Protein 4HW0 (pdb70)

B-factor: mean 45.47, std 14.92, range [22.05, 104.82]

Foldseek 3Di:
DDPVLCLQQLVQQVFKDFPVSSCVSSVHDPVVSVVNVVVCVVVPQWDWDADPNTIMIGGDPVVVVVSVVVVVVVVVVVVVVVVVVVVVVVVDDDPD/DPVLCLQQLVQPVFKDFQVSSCVRSVHDSVVSVVNVVVCVVVPQWDWDADPNTIMIGGDPVVVVVSVVVVVVVVVVVVVVVVVVVVVVVPDDD/DPPLLLQQLVQQVQKDFQVSSCVSSVHDSVVSVVNVVVCVVVPQWDWDADPNTIMIGGDPVVVVVSVVVVVVVVVVVVVVVVVVVVVVVVD

Sequence (280 aa):
KRGTEIFDILRNCEPKCGITRVIYGAGINYVVAQKYLDQLVKVGALNIKTENDRKIYEITEKGKLLRRTHIEEFIKIRENLYSAKEKVSELLRTDSERGTEIFDILRNCEPKCGITRVIYGAGINYVVAQKYLDQLVKVGALNIKTENDRKIYEITEKGKLLRTHIEEFIKIRENLYSAKEKVSELLRTDRGTEIFDILRNCEPKCGITRVIYGAGINYVVAQKYLDQLVKVGALNIKTENDRKIYEITEKGKLLRTHIEEFIKIRENLYSAKEKVSELLR

Structure (mmCIF, N/CA/C/O backbone):
data_4HW0
#
_entry.id   4HW0
#
_cell.length_a   60.221
_cell.length_b   69.538
_cell.length_c   80.727
_cell.angle_alpha   90.000
_cell.angle_beta   90.000
_cell.angle_gamma   90.000
#
_symmetry.space_group_name_H-M   'P 21 2 2'
#
loop_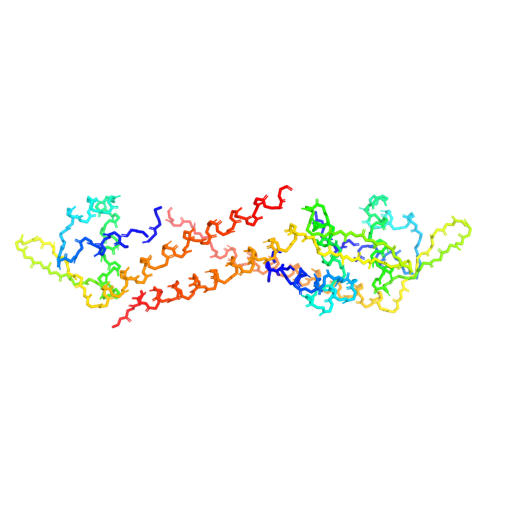
_entity.id
_entity.type
_entity.pdbx_description
1 polymer 'DNA-binding protein Sso10a-2'
2 water water
#
loop_
_atom_site.group_PDB
_atom_site.id
_atom_site.type_symbol
_atom_site.label_atom_id
_atom_site.label_alt_id
_atom_site.label_comp_id
_atom_site.label_asym_id
_atom_site.label_entity_id
_atom_site.label_seq_id
_atom_site.pdbx_PDB_ins_code
_atom_site.Cartn_x
_atom_site.Cartn_y
_atom_site.Cartn_z
_atom_site.occupancy
_atom_site.B_iso_or_equiv
_atom_site.auth_seq_id
_atom_site.auth_comp_id
_atom_site.auth_asym_id
_atom_site.auth_atom_id
_atom_site.pdbx_PDB_model_num
ATOM 1 N N . LYS A 1 7 ? -11.358 -8.045 8.711 1.00 60.60 7 LYS A N 1
ATOM 2 C CA . LYS A 1 7 ? -10.139 -8.798 9.156 1.00 65.98 7 LYS A CA 1
ATOM 3 C C . LYS A 1 7 ? -8.860 -7.943 9.317 1.00 59.66 7 LYS A C 1
ATOM 4 O O . LYS A 1 7 ? -8.191 -7.576 8.340 1.00 59.79 7 LYS A O 1
ATOM 10 N N . ARG A 1 8 ? -8.487 -7.708 10.565 1.00 48.97 8 ARG A N 1
ATOM 11 C CA . ARG A 1 8 ? -7.422 -6.752 10.881 1.00 43.85 8 ARG A CA 1
ATOM 12 C C . ARG A 1 8 ? -6.181 -7.505 11.123 1.00 38.74 8 ARG A C 1
ATOM 13 O O . ARG A 1 8 ? -6.216 -8.572 11.679 1.00 38.92 8 ARG A O 1
ATOM 21 N N . GLY A 1 9 ? -5.081 -6.931 10.695 1.00 37.18 9 GLY A N 1
ATOM 22 C CA . GLY A 1 9 ? -3.781 -7.450 11.057 1.00 38.63 9 GLY A CA 1
ATOM 23 C C . GLY A 1 9 ? -3.323 -6.889 12.383 1.00 37.41 9 GLY A C 1
ATOM 24 O O . GLY A 1 9 ? -4.058 -6.205 13.090 1.00 35.41 9 GLY A O 1
ATOM 25 N N . THR A 1 10 ? -2.115 -7.277 12.736 1.00 34.12 10 THR A N 1
ATOM 26 C CA . THR A 1 10 ? -1.535 -6.960 13.992 1.00 35.13 10 THR A CA 1
ATOM 27 C C . THR A 1 10 ? -1.389 -5.467 14.211 1.00 36.18 10 THR A C 1
ATOM 28 O O . THR A 1 10 ? -1.659 -5.001 15.314 1.00 31.71 10 THR A O 1
ATOM 40 N N . GLU A 1 12 ? -2.994 -2.942 12.905 1.00 31.08 12 GLU A N 1
ATOM 41 C CA . GLU A 1 12 ? -4.250 -2.326 13.128 1.00 30.60 12 GLU A CA 1
ATOM 42 C C . GLU A 1 12 ? -4.906 -2.630 14.464 1.00 29.65 12 GLU A C 1
ATOM 43 O O . GLU A 1 12 ? -5.584 -1.792 15.029 1.00 29.28 12 GLU A O 1
ATOM 49 N N . ILE A 1 13 ? -4.760 -3.850 14.961 1.00 28.78 13 ILE A N 1
ATOM 50 C CA . ILE A 1 13 ? -5.274 -4.124 16.287 1.00 28.90 13 ILE A CA 1
ATOM 51 C C . ILE A 1 13 ? -4.555 -3.267 17.287 1.00 26.05 13 ILE A C 1
ATOM 52 O O . ILE A 1 13 ? -5.111 -2.751 18.203 1.00 24.03 13 ILE A O 1
ATOM 65 N N . PHE A 1 15 ? -3.196 -0.406 16.879 1.00 26.47 15 PHE A N 1
ATOM 66 C CA . PHE A 1 15 ? -3.717 0.945 16.755 1.00 25.59 15 PHE A CA 1
ATOM 67 C C . PHE A 1 15 ? -5.018 1.070 17.504 1.00 27.65 15 PHE A C 1
ATOM 68 O O . PHE A 1 15 ? -5.226 2.044 18.236 1.00 25.89 15 PHE A O 1
ATOM 76 N N . ASP A 1 16 ? -5.896 0.095 17.299 1.00 27.79 16 ASP A N 1
ATOM 77 C CA . ASP A 1 16 ? -7.208 0.127 17.980 1.00 30.74 16 ASP A CA 1
ATOM 78 C C . ASP A 1 16 ? -7.113 0.015 19.501 1.00 28.77 16 ASP A C 1
ATOM 79 O O . ASP A 1 16 ? -7.835 0.641 20.211 1.00 28.83 16 ASP A O 1
ATOM 84 N N . ILE A 1 17 ? -6.118 -0.709 19.995 1.00 26.98 17 ILE A N 1
ATOM 85 C CA . ILE A 1 17 ? -5.828 -0.626 21.423 1.00 25.79 17 ILE A CA 1
ATOM 86 C C . ILE A 1 17 ? -5.303 0.737 21.876 1.00 26.13 17 ILE A C 1
ATOM 87 O O . ILE A 1 17 ? -5.777 1.336 22.858 1.00 25.98 17 ILE A O 1
ATOM 92 N N . LEU A 1 18 ? -4.244 1.177 21.239 1.00 25.41 18 LEU A N 1
ATOM 93 C CA . LEU A 1 18 ? -3.583 2.376 21.639 1.00 27.06 18 LEU A CA 1
ATOM 94 C C . LEU A 1 18 ? -4.460 3.611 21.644 1.00 26.02 18 LEU A C 1
ATOM 95 O O . LEU A 1 18 ? -4.296 4.501 22.501 1.00 27.85 18 LEU A O 1
ATOM 100 N N . ARG A 1 19 ? -5.341 3.696 20.669 1.00 28.13 19 ARG A N 1
ATOM 101 C CA . ARG A 1 19 ? -6.153 4.907 20.563 1.00 31.13 19 ARG A CA 1
ATOM 102 C C . ARG A 1 19 ? -7.200 4.880 21.630 1.00 31.85 19 ARG A C 1
ATOM 103 O O . ARG A 1 19 ? -7.883 5.868 21.832 1.00 29.43 19 ARG A O 1
ATOM 111 N N . ASN A 1 20 ? -7.349 3.755 22.328 1.00 29.90 20 ASN A N 1
ATOM 112 C CA . ASN A 1 20 ? -8.271 3.688 23.490 1.00 30.81 20 ASN A CA 1
ATOM 113 C C . ASN A 1 20 ? -7.582 3.741 24.857 1.00 32.63 20 ASN A C 1
ATOM 114 O O . ASN A 1 20 ? -8.243 3.600 25.893 1.00 32.02 20 ASN A O 1
ATOM 119 N N . CYS A 1 21 ? -6.255 3.982 24.856 1.00 30.99 21 CYS A N 1
ATOM 120 C CA . CYS A 1 21 ? -5.420 3.956 26.057 1.00 34.24 21 CYS A CA 1
ATOM 121 C C . CYS A 1 21 ? -4.748 5.238 26.334 1.00 38.73 21 CYS A C 1
ATOM 122 O O . CYS A 1 21 ? -3.673 5.242 26.920 1.00 39.02 21 CYS A O 1
ATOM 125 N N . GLU A 1 22 ? -5.465 6.319 26.060 1.00 41.30 22 GLU A N 1
ATOM 126 C CA . GLU A 1 22 ? -4.929 7.629 26.268 1.00 46.44 22 GLU A CA 1
ATOM 127 C C . GLU A 1 22 ? -5.749 8.443 27.235 1.00 46.14 22 GLU A C 1
ATOM 128 O O . GLU A 1 22 ? -6.851 8.838 26.899 1.00 46.19 22 GLU A O 1
ATOM 134 N N . PRO A 1 23 ? -5.188 8.742 28.428 1.00 43.39 23 PRO A N 1
ATOM 135 C CA . PRO A 1 23 ? -3.842 8.389 28.923 1.00 43.32 23 PRO A CA 1
ATOM 136 C C . PRO A 1 23 ? -3.727 6.954 29.424 1.00 40.54 23 PRO A C 1
ATOM 137 O O . PRO A 1 23 ? -2.640 6.375 29.387 1.00 38.70 23 PRO A O 1
ATOM 141 N N . LYS A 1 24 ? -4.844 6.405 29.904 1.00 37.53 24 LYS A N 1
ATOM 142 C CA . LYS A 1 24 ? -4.884 5.105 30.552 1.00 38.70 24 LYS A CA 1
ATOM 143 C C . LYS A 1 24 ? -6.025 4.247 29.986 1.00 35.63 24 LYS A C 1
ATOM 144 O O . LYS A 1 24 ? -7.025 4.759 29.414 1.00 36.21 24 LYS A O 1
ATOM 150 N N . CYS A 1 25 ? -5.946 2.948 30.235 1.00 31.96 25 CYS A N 1
ATOM 151 C CA . CYS A 1 25 ? -7.010 2.003 29.849 1.00 32.89 25 CYS A CA 1
ATOM 152 C C . CYS A 1 25 ? -6.888 0.796 30.764 1.00 31.40 25 CYS A C 1
ATOM 153 O O . CYS A 1 25 ? -5.785 0.276 31.015 1.00 32.78 25 CYS A O 1
ATOM 156 N N . GLY A 1 26 ? -8.007 0.318 31.240 1.00 31.63 26 GLY A N 1
ATOM 157 C CA . GLY A 1 26 ? -8.112 -1.038 31.772 1.00 31.64 26 GLY A CA 1
ATOM 158 C C . GLY A 1 26 ? -8.611 -1.998 30.691 1.00 32.14 26 GLY A C 1
ATOM 159 O O . GLY A 1 26 ? -8.791 -1.622 29.533 1.00 30.73 26 GLY A O 1
ATOM 160 N N . ILE A 1 27 ? -8.817 -3.234 31.082 1.00 33.00 27 ILE A N 1
ATOM 161 C CA . ILE A 1 27 ? -9.129 -4.283 30.129 1.00 34.21 27 ILE A CA 1
ATOM 162 C C . ILE A 1 27 ? -10.494 -4.091 29.480 1.00 34.21 27 ILE A C 1
ATOM 163 O O . ILE A 1 27 ? -10.671 -4.431 28.323 1.00 32.65 27 ILE A O 1
ATOM 168 N N . THR A 1 28 ? -11.456 -3.543 30.215 1.00 35.48 28 THR A N 1
ATOM 169 C CA . THR A 1 28 ? -12.752 -3.251 29.671 1.00 38.49 28 THR A CA 1
ATOM 170 C C . THR A 1 28 ? -12.640 -2.284 28.502 1.00 37.27 28 THR A C 1
ATOM 171 O O . THR A 1 28 ? -13.180 -2.506 27.411 1.00 36.18 28 THR A O 1
ATOM 175 N N . ARG A 1 29 ? -11.902 -1.219 28.722 1.00 34.79 29 ARG A N 1
ATOM 176 C CA . ARG A 1 29 ? -11.716 -0.233 27.706 1.00 34.29 29 ARG A CA 1
ATOM 177 C C . ARG A 1 29 ? -10.993 -0.825 26.523 1.00 32.66 29 ARG A C 1
ATOM 178 O O . ARG A 1 29 ? -11.312 -0.510 25.377 1.00 30.85 29 ARG A O 1
ATOM 186 N N . VAL A 1 30 ? -10.003 -1.715 26.783 1.00 28.92 30 VAL A N 1
ATOM 187 C CA . VAL A 1 30 ? -9.307 -2.348 25.710 1.00 27.65 30 VAL A CA 1
ATOM 188 C C . VAL A 1 30 ? -10.184 -3.325 24.927 1.00 27.40 30 VAL A C 1
ATOM 189 O O . VAL A 1 30 ? -10.220 -3.262 23.718 1.00 28.95 30 VAL A O 1
ATOM 193 N N . ILE A 1 31 ? -10.899 -4.215 25.590 1.00 27.84 31 ILE A N 1
ATOM 194 C CA . ILE A 1 31 ? -11.739 -5.210 24.906 1.00 28.03 31 ILE A CA 1
ATOM 195 C C . ILE A 1 31 ? -12.837 -4.525 24.063 1.00 28.09 31 ILE A C 1
ATOM 196 O O . ILE A 1 31 ? -13.031 -4.825 22.884 1.00 27.24 31 ILE A O 1
ATOM 201 N N . TYR A 1 32 ? -13.554 -3.589 24.680 1.00 28.08 32 TYR A N 1
ATOM 202 C CA . TYR A 1 32 ? -14.663 -2.992 24.042 1.00 28.68 32 TYR A CA 1
ATOM 203 C C . TYR A 1 32 ? -14.218 -1.924 23.092 1.00 28.16 32 TYR A C 1
ATOM 204 O O . TYR A 1 32 ? -14.794 -1.819 21.999 1.00 27.49 32 TYR A O 1
ATOM 213 N N . GLY A 1 33 ? -13.177 -1.150 23.459 1.00 27.67 33 GLY A N 1
ATOM 214 C CA . GLY A 1 33 ? -12.725 -0.118 22.562 1.00 28.07 33 GLY A CA 1
ATOM 215 C C . GLY A 1 33 ? -12.051 -0.636 21.303 1.00 28.79 33 GLY A C 1
ATOM 216 O O . GLY A 1 33 ? -12.265 -0.125 20.177 1.00 27.60 33 GLY A O 1
ATOM 217 N N . ALA A 1 34 ? -11.242 -1.675 21.467 1.00 26.39 34 ALA A N 1
ATOM 218 C CA . ALA A 1 34 ? -10.635 -2.247 20.309 1.00 26.88 34 ALA A CA 1
ATOM 219 C C . ALA A 1 34 ? -11.418 -3.361 19.638 1.00 28.06 34 ALA A C 1
ATOM 220 O O . ALA A 1 34 ? -11.076 -3.770 18.513 1.00 28.34 34 ALA A O 1
ATOM 222 N N . GLY A 1 35 ? -12.528 -3.796 20.244 1.00 29.30 35 GLY A N 1
ATOM 223 C CA . GLY A 1 35 ? -13.351 -4.821 19.638 1.00 31.12 35 GLY A CA 1
ATOM 224 C C . GLY A 1 35 ? -12.608 -6.139 19.485 1.00 31.16 35 GLY A C 1
ATOM 225 O O . GLY A 1 35 ? -12.671 -6.755 18.447 1.00 29.46 35 GLY A O 1
ATOM 226 N N . ILE A 1 36 ? -11.959 -6.561 20.555 1.00 30.31 36 ILE A N 1
ATOM 227 C CA . ILE A 1 36 ? -11.232 -7.828 20.619 1.00 31.01 36 ILE A CA 1
ATOM 228 C C . ILE A 1 36 ? -11.523 -8.574 21.912 1.00 32.90 36 ILE A C 1
ATOM 229 O O . ILE A 1 36 ? -11.811 -7.937 22.942 1.00 35.61 36 ILE A O 1
ATOM 234 N N . ASN A 1 37 ? -11.441 -9.910 21.866 1.00 32.22 37 ASN A N 1
ATOM 235 C CA . ASN A 1 37 ? -11.745 -10.692 23.016 1.00 31.95 37 ASN A CA 1
ATOM 236 C C . ASN A 1 37 ? -10.595 -10.690 24.020 1.00 32.01 37 ASN A C 1
ATOM 237 O O . ASN A 1 37 ? -9.523 -10.177 23.752 1.00 29.82 37 ASN A O 1
ATOM 242 N N . TYR A 1 38 ? -10.847 -11.234 25.179 1.00 32.44 38 TYR A N 1
ATOM 243 C CA . TYR A 1 38 ? -9.898 -11.194 26.279 1.00 34.65 38 TYR A CA 1
ATOM 244 C C . TYR A 1 38 ? -8.561 -11.896 25.953 1.00 34.08 38 TYR A C 1
ATOM 245 O O . TYR A 1 38 ? -7.492 -11.411 26.350 1.00 30.01 38 TYR A O 1
ATOM 254 N N . VAL A 1 39 ? -8.638 -13.000 25.204 1.00 34.07 39 VAL A N 1
ATOM 255 C CA . VAL A 1 39 ? -7.462 -13.773 24.815 1.00 34.09 39 VAL A CA 1
ATOM 256 C C . VAL A 1 39 ? -6.596 -12.969 23.872 1.00 32.39 39 VAL A C 1
ATOM 257 O O . VAL A 1 39 ? -5.368 -12.814 24.103 1.00 31.80 39 VAL A O 1
ATOM 261 N N . VAL A 1 40 ? -7.206 -12.379 22.859 1.00 30.79 40 VAL A N 1
ATOM 262 C CA . VAL A 1 40 ? -6.467 -11.484 21.937 1.00 30.83 40 VAL A CA 1
ATOM 263 C C . VAL A 1 40 ? -5.928 -10.283 22.678 1.00 29.61 40 VAL A C 1
ATOM 264 O O . VAL A 1 40 ? -4.813 -9.885 22.482 1.00 30.00 40 VAL A O 1
ATOM 268 N N . ALA A 1 41 ? -6.751 -9.675 23.545 1.00 30.46 41 ALA A N 1
ATOM 269 C CA . ALA A 1 41 ? -6.321 -8.487 24.265 1.00 28.48 41 ALA A CA 1
ATOM 270 C C . ALA A 1 41 ? -5.091 -8.798 25.104 1.00 28.32 41 ALA A C 1
ATOM 271 O O . ALA A 1 41 ? -4.113 -8.051 25.094 1.00 26.34 41 ALA A O 1
ATOM 273 N N . GLN A 1 42 ? -5.117 -9.927 25.816 1.00 29.80 42 GLN A N 1
ATOM 274 C CA . GLN A 1 42 ? -3.983 -10.300 26.685 1.00 32.32 42 GLN A CA 1
ATOM 275 C C . GLN A 1 42 ? -2.678 -10.412 25.878 1.00 30.57 42 GLN A C 1
ATOM 276 O O . GLN A 1 42 ? -1.579 -9.904 26.283 1.00 27.23 42 GLN A O 1
ATOM 282 N N . LYS A 1 43 ? -2.775 -11.077 24.729 1.00 29.98 43 LYS A N 1
ATOM 283 C CA . LYS A 1 43 ? -1.574 -11.219 23.893 1.00 32.44 43 LYS A CA 1
ATOM 284 C C . LYS A 1 43 ? -0.991 -9.856 23.424 1.00 30.61 43 LYS A C 1
ATOM 285 O O . LYS A 1 43 ? 0.230 -9.573 23.505 1.00 27.98 43 LYS A O 1
ATOM 291 N N . TYR A 1 44 ? -1.850 -9.034 22.830 1.00 28.97 44 TYR A N 1
ATOM 292 C CA . TYR A 1 44 ? -1.405 -7.730 22.341 1.00 29.99 44 TYR A CA 1
ATOM 293 C C . TYR A 1 44 ? -0.985 -6.767 23.394 1.00 26.67 44 TYR A C 1
ATOM 294 O O . TYR A 1 44 ? -0.006 -6.038 23.196 1.00 26.44 44 TYR A O 1
ATOM 303 N N . LEU A 1 45 ? -1.699 -6.721 24.509 1.00 25.05 45 LEU A N 1
ATOM 304 C CA . LEU A 1 45 ? -1.276 -5.864 25.604 1.00 24.73 45 LEU A CA 1
ATOM 305 C C . LEU A 1 45 ? 0.138 -6.229 26.021 1.00 25.48 45 LEU A C 1
ATOM 306 O O . LEU A 1 45 ? 0.914 -5.350 26.308 1.00 24.48 45 LEU A O 1
ATOM 311 N N . ASP A 1 46 ? 0.396 -7.518 26.147 1.00 25.86 46 ASP A N 1
ATOM 312 C CA . ASP A 1 46 ? 1.706 -7.946 26.575 1.00 28.10 46 ASP A CA 1
ATOM 313 C C . ASP A 1 46 ? 2.827 -7.548 25.604 1.00 26.13 46 ASP A C 1
ATOM 314 O O . ASP A 1 46 ? 3.865 -7.044 26.017 1.00 27.95 46 ASP A O 1
ATOM 319 N N . GLN A 1 47 ? 2.552 -7.693 24.324 1.00 25.48 47 GLN A N 1
ATOM 320 C CA . GLN A 1 47 ? 3.409 -7.204 23.279 1.00 25.38 47 GLN A CA 1
ATOM 321 C C . GLN A 1 47 ? 3.677 -5.696 23.346 1.00 24.61 47 GLN A C 1
ATOM 322 O O . GLN A 1 47 ? 4.830 -5.258 23.257 1.00 23.88 47 GLN A O 1
ATOM 328 N N . LEU A 1 48 ? 2.640 -4.922 23.567 1.00 23.00 48 LEU A N 1
ATOM 329 C CA . LEU A 1 48 ? 2.765 -3.455 23.663 1.00 22.31 48 LEU A CA 1
ATOM 330 C C . LEU A 1 48 ? 3.555 -3.033 24.872 1.00 23.23 48 LEU A C 1
ATOM 331 O O . LEU A 1 48 ? 4.320 -2.052 24.819 1.00 23.03 48 LEU A O 1
ATOM 336 N N . VAL A 1 49 ? 3.389 -3.737 25.990 1.00 24.27 49 VAL A N 1
ATOM 337 C CA . VAL A 1 49 ? 4.272 -3.484 27.184 1.00 24.48 49 VAL A CA 1
ATOM 338 C C . VAL A 1 49 ? 5.694 -3.841 26.850 1.00 26.79 49 VAL A C 1
ATOM 339 O O . VAL A 1 49 ? 6.643 -3.040 27.109 1.00 27.11 49 VAL A O 1
ATOM 343 N N . LYS A 1 50 ? 5.880 -4.967 26.182 1.00 27.85 50 LYS A N 1
ATOM 344 C CA . LYS A 1 50 ? 7.248 -5.403 25.835 1.00 29.83 50 LYS A CA 1
ATOM 345 C C . LYS A 1 50 ? 7.950 -4.443 24.943 1.00 31.20 50 LYS A C 1
ATOM 346 O O . LYS A 1 50 ? 9.168 -4.216 25.119 1.00 31.79 50 LYS A O 1
ATOM 352 N N . VAL A 1 51 ? 7.283 -3.896 23.945 1.00 27.64 51 VAL A N 1
ATOM 353 C CA . VAL A 1 51 ? 7.972 -2.951 23.057 1.00 28.19 51 VAL A CA 1
ATOM 354 C C . VAL A 1 51 ? 7.957 -1.498 23.594 1.00 28.71 51 VAL A C 1
ATOM 355 O O . VAL A 1 51 ? 8.304 -0.608 22.883 1.00 28.97 51 VAL A O 1
ATOM 359 N N . GLY A 1 52 ? 7.454 -1.279 24.804 1.00 28.31 52 GLY A N 1
ATOM 360 C CA . GLY A 1 52 ? 7.548 0.026 25.458 1.00 28.86 52 GLY A CA 1
ATOM 361 C C . GLY A 1 52 ? 6.464 1.029 25.031 1.00 28.09 52 GLY A C 1
ATOM 362 O O . GLY A 1 52 ? 6.604 2.229 25.276 1.00 27.39 52 GLY A O 1
ATOM 363 N N . ALA A 1 53 ? 5.393 0.531 24.458 1.00 25.72 53 ALA A N 1
ATOM 364 C CA . ALA A 1 53 ? 4.257 1.398 24.014 1.00 25.43 53 ALA A CA 1
ATOM 365 C C . ALA A 1 53 ? 3.260 1.663 25.130 1.00 24.53 53 ALA A C 1
ATOM 366 O O . ALA A 1 53 ? 2.606 2.691 25.158 1.00 24.83 53 ALA A O 1
ATOM 368 N N . LEU A 1 54 ? 3.193 0.733 26.074 1.00 25.61 54 LEU A N 1
ATOM 369 C CA . LEU A 1 54 ? 2.371 0.847 27.278 1.00 25.93 54 LEU A CA 1
ATOM 370 C C . LEU A 1 54 ? 3.208 0.497 28.528 1.00 27.51 54 LEU A C 1
ATOM 371 O O . LEU A 1 54 ? 4.024 -0.377 28.474 1.00 26.19 54 LEU A O 1
ATOM 376 N N . ASN A 1 55 ? 2.960 1.200 29.623 1.00 29.58 55 ASN A N 1
ATOM 377 C CA . ASN A 1 55 ? 3.354 0.782 30.975 1.00 31.61 55 ASN A CA 1
ATOM 378 C C . ASN A 1 55 ? 2.177 0.106 31.681 1.00 30.82 55 ASN A C 1
ATOM 379 O O . ASN A 1 55 ? 1.027 0.435 31.413 1.00 31.27 55 ASN A O 1
ATOM 384 N N . ILE A 1 56 ? 2.473 -0.860 32.535 1.00 30.51 56 ILE A N 1
ATOM 385 C CA . ILE A 1 56 ? 1.437 -1.581 33.232 1.00 33.74 56 ILE A CA 1
ATOM 386 C C . ILE A 1 56 ? 1.578 -1.357 34.738 1.00 35.09 56 ILE A C 1
ATOM 387 O O . ILE A 1 56 ? 2.678 -1.365 35.276 1.00 32.48 56 ILE A O 1
ATOM 392 N N . LYS A 1 57 ? 0.450 -1.152 35.375 1.00 33.99 57 LYS A N 1
ATOM 393 C CA . LYS A 1 57 ? 0.334 -0.995 36.823 1.00 38.21 57 LYS A CA 1
ATOM 394 C C . LYS A 1 57 ? -0.816 -1.879 37.274 1.00 37.37 57 LYS A C 1
ATOM 395 O O . LYS A 1 57 ? -1.685 -2.182 36.480 1.00 33.09 57 LYS A O 1
ATOM 401 N N . THR A 1 58 ? -0.839 -2.223 38.557 1.00 34.97 58 THR A N 1
ATOM 402 C CA . THR A 1 58 ? -2.052 -2.755 39.181 1.00 36.57 58 THR A CA 1
ATOM 403 C C . THR A 1 58 ? -2.503 -1.764 40.213 1.00 36.85 58 THR A C 1
ATOM 404 O O . THR A 1 58 ? -1.729 -1.351 41.050 1.00 33.50 58 THR A O 1
ATOM 408 N N . GLU A 1 59 ? -3.781 -1.402 40.157 1.00 38.38 59 GLU A N 1
ATOM 409 C CA . GLU A 1 59 ? -4.415 -0.471 41.091 1.00 44.24 59 GLU A CA 1
ATOM 410 C C . GLU A 1 59 ? -5.788 -1.049 41.375 1.00 45.84 59 GLU A C 1
ATOM 411 O O . GLU A 1 59 ? -6.497 -1.435 40.414 1.00 39.48 59 GLU A O 1
ATOM 417 N N . ASN A 1 60 ? -6.143 -1.189 42.654 1.00 49.90 60 ASN A N 1
ATOM 418 C CA . ASN A 1 60 ? -7.433 -1.821 43.037 1.00 51.91 60 ASN A CA 1
ATOM 419 C C . ASN A 1 60 ? -7.606 -3.205 42.506 1.00 48.90 60 ASN A C 1
ATOM 420 O O . ASN A 1 60 ? -8.683 -3.602 42.092 1.00 48.43 60 ASN A O 1
ATOM 425 N N . ASP A 1 61 ? -6.513 -3.914 42.482 1.00 47.36 61 ASP A N 1
ATOM 426 C CA . ASP A 1 61 ? -6.488 -5.252 41.993 1.00 51.31 61 ASP A CA 1
ATOM 427 C C . ASP A 1 61 ? -6.823 -5.339 40.504 1.00 51.02 61 ASP A C 1
ATOM 428 O O . ASP A 1 61 ? -7.154 -6.408 40.034 1.00 53.81 61 ASP A O 1
ATOM 433 N N . ARG A 1 62 ? -6.775 -4.236 39.758 1.00 47.14 62 ARG A N 1
ATOM 434 C CA . ARG A 1 62 ? -7.049 -4.284 38.287 1.00 46.13 62 ARG A CA 1
ATOM 435 C C . ARG A 1 62 ? -5.817 -3.808 37.533 1.00 40.51 62 ARG A C 1
ATOM 436 O O . ARG A 1 62 ? -5.153 -2.902 37.985 1.00 34.02 62 ARG A O 1
ATOM 444 N N . LYS A 1 63 ? -5.519 -4.439 36.414 1.00 38.70 63 LYS A N 1
ATOM 445 C CA . LYS A 1 63 ? -4.436 -3.988 35.546 1.00 39.82 63 LYS A CA 1
ATOM 446 C C . LYS A 1 63 ? -4.814 -2.694 34.829 1.00 38.80 63 LYS A C 1
ATOM 447 O O . LYS A 1 63 ? -5.954 -2.545 34.367 1.00 34.16 63 LYS A O 1
ATOM 453 N N . ILE A 1 64 ? -3.918 -1.713 34.879 1.00 34.42 64 ILE A N 1
ATOM 454 C CA . ILE A 1 64 ? -4.127 -0.435 34.221 1.00 36.25 64 ILE A CA 1
ATOM 455 C C . ILE A 1 64 ? -2.939 -0.201 33.340 1.00 35.55 64 ILE A C 1
ATOM 456 O O . ILE A 1 64 ? -1.793 -0.366 33.799 1.00 33.86 64 ILE A O 1
ATOM 461 N N . TYR A 1 65 ? -3.199 0.133 32.085 1.00 31.74 65 TYR A N 1
ATOM 462 C CA . TYR A 1 65 ? -2.136 0.387 31.127 1.00 31.10 65 TYR A CA 1
ATOM 463 C C . TYR A 1 65 ? -2.091 1.863 30.780 1.00 31.58 65 TYR A C 1
ATOM 464 O O . TYR A 1 65 ? -3.137 2.574 30.758 1.00 31.53 65 TYR A O 1
ATOM 473 N N . GLU A 1 66 ? -0.898 2.374 30.626 1.00 29.76 66 GLU A N 1
ATOM 474 C CA . GLU A 1 66 ? -0.745 3.778 30.292 1.00 32.28 66 GLU A CA 1
ATOM 475 C C . GLU A 1 66 ? 0.093 3.924 29.090 1.00 28.83 66 GLU A C 1
ATOM 476 O O . GLU A 1 66 ? 1.179 3.358 29.048 1.00 28.39 66 GLU A O 1
ATOM 482 N N . ILE A 1 67 ? -0.334 4.743 28.155 1.00 28.32 67 ILE A N 1
ATOM 483 C CA . ILE A 1 67 ? 0.417 4.895 26.918 1.00 27.62 67 ILE A CA 1
ATOM 484 C C . ILE A 1 67 ? 1.630 5.725 27.242 1.00 29.66 67 ILE A C 1
ATOM 485 O O . ILE A 1 67 ? 1.548 6.649 28.054 1.00 27.09 67 ILE A O 1
ATOM 490 N N . THR A 1 68 ? 2.736 5.369 26.609 1.00 28.38 68 THR A N 1
ATOM 491 C CA . THR A 1 68 ? 3.983 6.086 26.775 1.00 29.26 68 THR A CA 1
ATOM 492 C C . THR A 1 68 ? 4.196 7.012 25.584 1.00 30.15 68 THR A C 1
ATOM 493 O O . THR A 1 68 ? 3.476 6.973 24.581 1.00 27.80 68 THR A O 1
ATOM 497 N N . GLU A 1 69 ? 5.215 7.849 25.696 1.00 30.91 69 GLU A N 1
ATOM 498 C CA . GLU A 1 69 ? 5.572 8.700 24.580 1.00 33.83 69 GLU A CA 1
ATOM 499 C C . GLU A 1 69 ? 5.863 7.858 23.345 1.00 31.46 69 GLU A C 1
ATOM 500 O O . GLU A 1 69 ? 5.423 8.162 22.231 1.00 32.14 69 GLU A O 1
ATOM 506 N N . LYS A 1 70 ? 6.593 6.760 23.527 1.00 29.31 70 LYS A N 1
ATOM 507 C CA . LYS A 1 70 ? 6.889 5.865 22.393 1.00 27.76 70 LYS A CA 1
ATOM 508 C C . LYS A 1 70 ? 5.608 5.266 21.793 1.00 25.68 70 LYS A C 1
ATOM 509 O O . LYS A 1 70 ? 5.438 5.146 20.605 1.00 24.16 70 LYS A O 1
ATOM 515 N N . GLY A 1 71 ? 4.699 4.932 22.674 1.00 25.79 71 GLY A N 1
ATOM 516 C CA . GLY A 1 71 ? 3.333 4.419 22.297 1.00 25.39 71 GLY A CA 1
ATOM 517 C C . GLY A 1 71 ? 2.502 5.402 21.523 1.00 25.36 71 GLY A C 1
ATOM 518 O O . GLY A 1 71 ? 1.801 5.040 20.603 1.00 25.08 71 GLY A O 1
ATOM 519 N N . LYS A 1 72 ? 2.590 6.681 21.868 1.00 27.00 72 LYS A N 1
ATOM 520 C CA . LYS A 1 72 ? 1.886 7.709 21.127 1.00 27.80 72 LYS A CA 1
ATOM 521 C C . LYS A 1 72 ? 2.421 7.792 19.705 1.00 26.84 72 LYS A C 1
ATOM 522 O O . LYS A 1 72 ? 1.677 8.001 18.775 1.00 26.67 72 LYS A O 1
ATOM 528 N N . LEU A 1 73 ? 3.731 7.684 19.560 1.00 26.04 73 LEU A N 1
ATOM 529 C CA . LEU A 1 73 ? 4.376 7.686 18.267 1.00 27.09 73 LEU A CA 1
ATOM 530 C C . LEU A 1 73 ? 4.029 6.472 17.475 1.00 25.53 73 LEU A C 1
ATOM 531 O O . LEU A 1 73 ? 3.749 6.567 16.289 1.00 25.98 73 LEU A O 1
ATOM 536 N N . LEU A 1 74 ? 3.957 5.328 18.135 1.00 24.02 74 LEU A N 1
ATOM 537 C CA . LEU A 1 74 ? 3.513 4.117 17.456 1.00 22.82 74 LEU A CA 1
ATOM 538 C C . LEU A 1 74 ? 2.089 4.261 16.931 1.00 23.21 74 LEU A C 1
ATOM 539 O O . LEU A 1 74 ? 1.802 3.920 15.794 1.00 22.55 74 LEU A O 1
ATOM 544 N N . ARG A 1 75 ? 1.200 4.773 17.767 1.00 24.65 75 ARG A N 1
ATOM 545 C CA A ARG A 1 75 ? -0.218 5.042 17.356 0.50 24.98 75 ARG A CA 1
ATOM 546 C CA B ARG A 1 75 ? -0.191 5.026 17.348 0.50 24.20 75 ARG A CA 1
ATOM 547 C C . ARG A 1 75 ? -0.282 5.934 16.113 1.00 25.13 75 ARG A C 1
ATOM 548 O O . ARG A 1 75 ? -0.963 5.629 15.157 1.00 25.88 75 ARG A O 1
ATOM 563 N N . THR A 1 76 ? 0.457 7.038 16.125 1.00 26.60 76 THR A N 1
ATOM 564 C CA . THR A 1 76 ? 0.521 7.990 15.026 1.00 28.13 76 THR A CA 1
ATOM 565 C C . THR A 1 76 ? 1.039 7.312 13.757 1.00 27.53 76 THR A C 1
ATOM 566 O O . THR A 1 76 ? 0.485 7.459 12.665 1.00 25.00 76 THR A O 1
ATOM 570 N N . HIS A 1 77 ? 2.123 6.543 13.880 1.00 27.11 77 HIS A N 1
ATOM 571 C CA . HIS A 1 77 ? 2.672 5.870 12.699 1.00 26.50 77 HIS A CA 1
ATOM 572 C C . HIS A 1 77 ? 1.781 4.801 12.113 1.00 24.79 77 HIS A C 1
ATOM 573 O O . HIS A 1 77 ? 1.713 4.666 10.878 1.00 23.63 77 HIS A O 1
ATOM 580 N N . ILE A 1 78 ? 1.112 4.051 12.972 1.00 23.62 78 ILE A N 1
ATOM 581 C CA . ILE A 1 78 ? 0.157 3.070 12.457 1.00 24.52 78 ILE A CA 1
ATOM 582 C C . ILE A 1 78 ? -0.965 3.798 11.753 1.00 25.22 78 ILE A C 1
ATOM 583 O O . ILE A 1 78 ? -1.437 3.365 10.704 1.00 24.52 78 ILE A O 1
ATOM 588 N N . GLU A 1 79 ? -1.426 4.878 12.343 1.00 27.26 79 GLU A N 1
ATOM 589 C CA . GLU A 1 79 ? -2.532 5.646 11.730 1.00 29.27 79 GLU A CA 1
ATOM 590 C C . GLU A 1 79 ? -2.150 6.057 10.306 1.00 29.71 79 GLU A C 1
ATOM 591 O O . GLU A 1 79 ? -2.951 5.969 9.376 1.00 26.91 79 GLU A O 1
ATOM 597 N N . GLU A 1 80 ? -0.920 6.564 10.173 1.00 29.48 80 GLU A N 1
ATOM 598 C CA . GLU A 1 80 ? -0.389 7.025 8.898 1.00 30.38 80 GLU A CA 1
ATOM 599 C C . GLU A 1 80 ? -0.309 5.858 7.900 1.00 28.38 80 GLU A C 1
ATOM 600 O O . GLU A 1 80 ? -0.740 5.989 6.744 1.00 27.38 80 GLU A O 1
ATOM 606 N N . PHE A 1 81 ? 0.134 4.674 8.366 1.00 27.86 81 PHE A N 1
ATOM 607 C CA . PHE A 1 81 ? 0.162 3.450 7.537 1.00 27.72 81 PHE A CA 1
ATOM 608 C C . PHE A 1 81 ? -1.227 3.096 7.004 1.00 28.46 81 PHE A C 1
ATOM 609 O O . PHE A 1 81 ? -1.426 2.803 5.813 1.00 27.89 81 PHE A O 1
ATOM 617 N N . ILE A 1 82 ? -2.194 3.146 7.894 1.00 26.26 82 ILE A N 1
ATOM 618 C CA . ILE A 1 82 ? -3.558 2.776 7.523 1.00 28.57 82 ILE A CA 1
ATOM 619 C C . ILE A 1 82 ? -4.157 3.690 6.472 1.00 28.86 82 ILE A C 1
ATOM 620 O O . ILE A 1 82 ? -4.746 3.253 5.485 1.00 28.42 82 ILE A O 1
ATOM 625 N N . LYS A 1 83 ? -3.951 4.967 6.656 1.00 30.12 83 LYS A N 1
ATOM 626 C CA . LYS A 1 83 ? -4.433 5.951 5.749 1.00 33.07 83 LYS A CA 1
ATOM 627 C C . LYS A 1 83 ? -3.763 5.796 4.359 1.00 31.99 83 LYS A C 1
ATOM 628 O O . LYS A 1 83 ? -4.429 5.810 3.349 1.00 28.57 83 LYS A O 1
ATOM 634 N N . ILE A 1 84 ? -2.460 5.608 4.305 1.00 28.82 84 ILE A N 1
ATOM 635 C CA . ILE A 1 84 ? -1.811 5.368 3.003 1.00 29.19 84 ILE A CA 1
ATOM 636 C C . ILE A 1 84 ? -2.293 4.074 2.351 1.00 30.17 84 ILE A C 1
ATOM 637 O O . ILE A 1 84 ? -2.452 3.990 1.133 1.00 31.15 84 ILE A O 1
ATOM 642 N N . ARG A 1 85 ? -2.516 3.043 3.158 1.00 30.67 85 ARG A N 1
ATOM 643 C CA . ARG A 1 85 ? -2.981 1.779 2.628 1.00 32.57 85 ARG A CA 1
ATOM 644 C C . ARG A 1 85 ? -4.337 1.953 1.962 1.00 34.04 85 ARG A C 1
ATOM 645 O O . ARG A 1 85 ? -4.613 1.326 0.922 1.00 33.11 85 ARG A O 1
ATOM 653 N N . GLU A 1 86 ? -5.187 2.776 2.561 1.00 34.31 86 GLU A N 1
ATOM 654 C CA . GLU A 1 86 ? -6.475 3.067 1.961 1.00 37.10 86 GLU A CA 1
ATOM 655 C C . GLU A 1 86 ? -6.293 3.740 0.622 1.00 34.55 86 GLU A C 1
ATOM 656 O O . GLU A 1 86 ? -7.032 3.464 -0.306 1.00 33.94 86 GLU A O 1
ATOM 662 N N . ASN A 1 87 ? -5.395 4.709 0.553 1.00 32.61 87 ASN A N 1
ATOM 663 C CA . ASN A 1 87 ? -5.109 5.410 -0.702 1.00 32.96 87 ASN A CA 1
ATOM 664 C C . ASN A 1 87 ? -4.586 4.461 -1.780 1.00 30.92 87 ASN A C 1
ATOM 665 O O . ASN A 1 87 ? -4.925 4.611 -2.914 1.00 30.87 87 ASN A O 1
ATOM 670 N N . LEU A 1 88 ? -3.771 3.505 -1.386 1.00 29.57 88 LEU A N 1
ATOM 671 C CA . LEU A 1 88 ? -3.302 2.454 -2.280 1.00 31.32 88 LEU A CA 1
ATOM 672 C C . LEU A 1 88 ? -4.434 1.600 -2.853 1.00 31.86 88 LEU A C 1
ATOM 673 O O . LEU A 1 88 ? -4.467 1.379 -4.041 1.00 30.64 88 LEU A O 1
ATOM 678 N N . TYR A 1 89 ? -5.375 1.186 -2.016 1.00 34.96 89 TYR A N 1
ATOM 679 C CA . TYR A 1 89 ? -6.551 0.466 -2.547 1.00 38.40 89 TYR A CA 1
ATOM 680 C C . TYR A 1 89 ? -7.285 1.273 -3.575 1.00 34.65 89 TYR A C 1
ATOM 681 O O . TYR A 1 89 ? -7.632 0.767 -4.627 1.00 34.05 89 TYR A O 1
ATOM 690 N N . SER A 1 90 ? -7.547 2.540 -3.285 1.00 33.95 90 SER A N 1
ATOM 691 C CA . SER A 1 90 ? -8.230 3.393 -4.246 1.00 32.09 90 SER A CA 1
ATOM 692 C C . SER A 1 90 ? -7.468 3.534 -5.531 1.00 29.96 90 SER A C 1
ATOM 693 O O . SER A 1 90 ? -8.056 3.540 -6.577 1.00 29.43 90 SER A O 1
ATOM 696 N N . ALA A 1 91 ? -6.146 3.765 -5.432 1.00 27.72 91 ALA A N 1
ATOM 697 C CA . ALA A 1 91 ? -5.300 3.903 -6.621 1.00 27.28 91 ALA A CA 1
ATOM 698 C C . ALA A 1 91 ? -5.304 2.629 -7.474 1.00 27.65 91 ALA A C 1
ATOM 699 O O . ALA A 1 91 ? -5.409 2.677 -8.696 1.00 26.69 91 ALA A O 1
ATOM 701 N N . LYS A 1 92 ? -5.299 1.486 -6.810 1.00 29.57 92 LYS A N 1
ATOM 702 C CA . LYS A 1 92 ? -5.411 0.196 -7.516 1.00 33.00 92 LYS A CA 1
ATOM 703 C C . LYS A 1 92 ? -6.736 0.048 -8.240 1.00 33.82 92 LYS A C 1
ATOM 704 O O . LYS A 1 92 ? -6.781 -0.335 -9.416 1.00 33.27 92 LYS A O 1
ATOM 710 N N . GLU A 1 93 ? -7.818 0.453 -7.582 1.00 34.01 93 GLU A N 1
ATOM 711 C CA . GLU A 1 93 ? -9.149 0.417 -8.214 1.00 38.07 93 GLU A CA 1
ATOM 712 C C . GLU A 1 93 ? -9.180 1.304 -9.442 1.00 34.20 93 GLU A C 1
ATOM 713 O O . GLU A 1 93 ? -9.799 0.968 -10.432 1.00 32.26 93 GLU A O 1
ATOM 719 N N . LYS A 1 94 ? -8.522 2.447 -9.378 1.00 31.85 94 LYS A N 1
ATOM 720 C CA . LYS A 1 94 ? -8.517 3.342 -10.537 1.00 33.19 94 LYS A CA 1
ATOM 721 C C . LYS A 1 94 ? -7.790 2.740 -11.736 1.00 29.94 94 LYS A C 1
ATOM 722 O O . LYS A 1 94 ? -8.183 2.919 -12.875 1.00 30.91 94 LYS A O 1
ATOM 728 N N . VAL A 1 95 ? -6.715 2.016 -11.473 1.00 27.42 95 VAL A N 1
ATOM 729 C CA . VAL A 1 95 ? -6.041 1.277 -12.546 1.00 27.17 95 VAL A CA 1
ATOM 730 C C . VAL A 1 95 ? -6.964 0.198 -13.107 1.00 27.51 95 VAL A C 1
ATOM 731 O O . VAL A 1 95 ? -7.167 0.055 -14.306 1.00 27.87 95 VAL A O 1
ATOM 735 N N . SER A 1 96 ? -7.559 -0.554 -12.204 1.00 28.38 96 SER A N 1
ATOM 736 C CA . SER A 1 96 ? -8.420 -1.649 -12.620 1.00 30.32 96 SER A CA 1
ATOM 737 C C . SER A 1 96 ? -9.571 -1.182 -13.554 1.00 31.66 96 SER A C 1
ATOM 738 O O . SER A 1 96 ? -9.951 -1.865 -14.507 1.00 30.72 96 SER A O 1
ATOM 741 N N . GLU A 1 97 ? -10.181 -0.034 -13.233 1.00 32.56 97 GLU A N 1
ATOM 742 C CA . GLU A 1 97 ? -11.218 0.537 -14.068 1.00 34.25 97 GLU A CA 1
ATOM 743 C C . GLU A 1 97 ? -10.800 0.694 -15.498 1.00 31.58 97 GLU A C 1
ATOM 744 O O . GLU A 1 97 ? -11.631 0.667 -16.394 1.00 31.01 97 GLU A O 1
ATOM 750 N N . LEU A 1 98 ? -9.511 0.962 -15.737 1.00 29.57 98 LEU A N 1
ATOM 751 C CA . LEU A 1 98 ? -9.009 1.141 -17.081 1.00 29.95 98 LEU A CA 1
ATOM 752 C C . LEU A 1 98 ? -8.642 -0.177 -17.775 1.00 30.43 98 LEU A C 1
ATOM 753 O O . LEU A 1 98 ? -8.306 -0.177 -18.942 1.00 31.21 98 LEU A O 1
ATOM 758 N N . LEU A 1 99 ? -8.700 -1.276 -17.042 1.00 29.69 99 LEU A N 1
ATOM 759 C CA . LEU A 1 99 ? -8.357 -2.599 -17.602 1.00 30.09 99 LEU A CA 1
ATOM 760 C C . LEU A 1 99 ? -9.578 -3.471 -18.006 1.00 32.35 99 LEU A C 1
ATOM 761 O O . LEU A 1 99 ? -9.597 -4.643 -17.802 1.00 31.97 99 LEU A O 1
ATOM 766 N N . ARG A 1 100 ? -10.544 -2.832 -18.643 1.00 34.93 100 ARG A N 1
ATOM 767 C CA . ARG A 1 100 ? -11.763 -3.473 -19.113 1.00 37.67 100 ARG A CA 1
ATOM 768 C C . ARG A 1 100 ? -11.827 -3.251 -20.523 1.00 38.84 100 ARG A C 1
ATOM 769 O O . ARG A 1 100 ? -11.122 -2.423 -21.068 1.00 38.98 100 ARG A O 1
ATOM 777 N N . THR A 1 101 ? -12.634 -4.073 -21.156 1.00 42.17 101 THR A N 1
ATOM 778 C CA . THR A 1 101 ? -12.987 -3.888 -22.530 1.00 45.37 101 THR A CA 1
ATOM 779 C C . THR A 1 101 ? -14.291 -4.610 -22.805 1.00 49.30 101 THR A C 1
ATOM 780 O O . THR A 1 101 ? -14.504 -5.681 -22.241 1.00 48.85 101 THR A O 1
ATOM 784 N N . ASP A 1 102 ? -15.124 -4.027 -23.680 1.00 56.60 102 ASP A N 1
ATOM 785 C CA . ASP A 1 102 ? -16.366 -4.696 -24.273 1.00 64.29 102 ASP A CA 1
ATOM 786 C C . ASP A 1 102 ? -16.254 -5.071 -25.790 1.00 66.17 102 ASP A C 1
ATOM 787 O O . ASP A 1 102 ? -17.250 -5.483 -26.420 1.00 61.50 102 ASP A O 1
ATOM 792 N N . SER A 1 103 ? -15.053 -4.972 -26.367 1.00 65.50 103 SER A N 1
ATOM 793 C CA . SER A 1 103 ? -14.857 -5.363 -27.780 1.00 74.47 103 SER A CA 1
ATOM 794 C C . SER A 1 103 ? -14.701 -6.906 -28.045 1.00 79.35 103 SER A C 1
ATOM 795 O O . SER A 1 103 ? -14.990 -7.388 -29.161 1.00 82.93 103 SER A O 1
ATOM 798 N N . GLU A 1 104 ? -14.265 -7.681 -27.042 1.00 77.97 104 GLU A N 1
ATOM 799 C CA . GLU A 1 104 ? -13.726 -9.056 -27.287 1.00 79.92 104 GLU A CA 1
ATOM 800 C C . GLU A 1 104 ? -14.744 -10.232 -27.346 1.00 76.35 104 GLU A C 1
ATOM 801 O O . GLU A 1 104 ? -15.865 -10.134 -26.841 1.00 71.26 104 GLU A O 1
ATOM 807 N N . ARG B 1 8 ? 11.675 -10.808 2.300 1.00 62.36 8 ARG B N 1
ATOM 808 C CA . ARG B 1 8 ? 11.913 -12.178 2.810 1.00 59.05 8 ARG B CA 1
ATOM 809 C C . ARG B 1 8 ? 10.644 -12.878 3.086 1.00 57.57 8 ARG B C 1
ATOM 810 O O . ARG B 1 8 ? 9.736 -12.340 3.697 1.00 60.42 8 ARG B O 1
ATOM 818 N N . GLY B 1 9 ? 10.594 -14.106 2.640 1.00 55.57 9 GLY B N 1
ATOM 819 C CA . GLY B 1 9 ? 9.510 -14.992 3.007 1.00 54.83 9 GLY B CA 1
ATOM 820 C C . GLY B 1 9 ? 9.804 -15.682 4.326 1.00 51.96 9 GLY B C 1
ATOM 821 O O . GLY B 1 9 ? 10.793 -15.422 5.012 1.00 48.31 9 GLY B O 1
ATOM 822 N N . THR B 1 10 ? 8.889 -16.554 4.662 1.00 52.63 10 THR B N 1
ATOM 823 C CA . THR B 1 10 ? 8.940 -17.292 5.885 1.00 55.36 10 THR B CA 1
ATOM 824 C C . THR B 1 10 ? 10.234 -18.073 6.037 1.00 54.73 10 THR B C 1
ATOM 825 O O . THR B 1 10 ? 10.793 -18.133 7.130 1.00 49.64 10 THR B O 1
ATOM 837 N N . GLU B 1 12 ? 13.161 -17.829 4.658 1.00 48.15 12 GLU B N 1
ATOM 838 C CA . GLU B 1 12 ? 14.316 -17.017 4.915 1.00 47.89 12 GLU B CA 1
ATOM 839 C C . GLU B 1 12 ? 14.378 -16.309 6.301 1.00 46.40 12 GLU B C 1
ATOM 840 O O . GLU B 1 12 ? 15.463 -16.113 6.888 1.00 42.61 12 GLU B O 1
ATOM 846 N N . ILE B 1 13 ? 13.214 -15.937 6.833 1.00 42.93 13 ILE B N 1
ATOM 847 C CA . ILE B 1 13 ? 13.187 -15.404 8.202 1.00 40.15 13 ILE B CA 1
ATOM 848 C C . ILE B 1 13 ? 13.598 -16.489 9.191 1.00 37.31 13 ILE B C 1
ATOM 849 O O . ILE B 1 13 ? 14.392 -16.248 10.101 1.00 35.71 13 ILE B O 1
ATOM 862 N N . PHE B 1 15 ? 15.439 -19.013 8.658 1.00 35.70 15 PHE B N 1
ATOM 863 C CA . PHE B 1 15 ? 16.888 -19.244 8.503 1.00 36.71 15 PHE B CA 1
ATOM 864 C C . PHE B 1 15 ? 17.699 -18.203 9.250 1.00 35.90 15 PHE B C 1
ATOM 865 O O . PHE B 1 15 ? 18.623 -18.548 9.967 1.00 35.74 15 PHE B O 1
ATOM 873 N N . ASP B 1 16 ? 17.282 -16.945 9.144 1.00 36.13 16 ASP B N 1
ATOM 874 C CA . ASP B 1 16 ? 17.965 -15.856 9.833 1.00 36.17 16 ASP B CA 1
ATOM 875 C C . ASP B 1 16 ? 17.848 -15.919 11.313 1.00 35.02 16 ASP B C 1
ATOM 876 O O . ASP B 1 16 ? 18.816 -15.617 12.023 1.00 35.52 16 ASP B O 1
ATOM 881 N N . ILE B 1 17 ? 16.705 -16.378 11.820 1.00 33.24 17 ILE B N 1
ATOM 882 C CA . ILE B 1 17 ? 16.642 -16.718 13.230 1.00 32.35 17 ILE B CA 1
ATOM 883 C C . ILE B 1 17 ? 17.566 -17.859 13.623 1.00 32.59 17 ILE B C 1
ATOM 884 O O . ILE B 1 17 ? 18.329 -17.767 14.602 1.00 32.06 17 ILE B O 1
ATOM 889 N N . LEU B 1 18 ? 17.414 -18.996 12.955 1.00 32.98 18 LEU B N 1
ATOM 890 C CA . LEU B 1 18 ? 18.171 -20.171 13.337 1.00 33.95 18 LEU B CA 1
ATOM 891 C C . LEU B 1 18 ? 19.705 -19.978 13.312 1.00 34.94 18 LEU B C 1
ATOM 892 O O . LEU B 1 18 ? 20.422 -20.565 14.099 1.00 34.80 18 LEU B O 1
ATOM 897 N N . ARG B 1 19 ? 20.172 -19.219 12.334 1.00 36.65 19 ARG B N 1
ATOM 898 C CA . ARG B 1 19 ? 21.604 -19.005 12.176 1.00 39.69 19 ARG B CA 1
ATOM 899 C C . ARG B 1 19 ? 22.136 -18.067 13.240 1.00 38.89 19 ARG B C 1
ATOM 900 O O . ARG B 1 19 ? 23.331 -18.020 13.428 1.00 39.35 19 ARG B O 1
ATOM 908 N N . ASN B 1 20 ? 21.245 -17.400 13.974 1.00 36.57 20 ASN B N 1
ATOM 909 C CA . ASN B 1 20 ? 21.616 -16.593 15.124 1.00 36.60 20 ASN B CA 1
ATOM 910 C C . ASN B 1 20 ? 21.432 -17.280 16.455 1.00 37.58 20 ASN B C 1
ATOM 911 O O . ASN B 1 20 ? 21.667 -16.668 17.513 1.00 37.54 20 ASN B O 1
ATOM 916 N N . CYS B 1 21 ? 21.068 -18.570 16.409 1.00 39.17 21 CYS B N 1
ATOM 917 C CA . CYS B 1 21 ? 20.821 -19.355 17.608 1.00 41.37 21 CYS B CA 1
ATOM 918 C C . CYS B 1 21 ? 21.900 -20.512 17.547 1.00 45.36 21 CYS B C 1
ATOM 919 O O . CYS B 1 21 ? 21.577 -21.635 17.207 1.00 48.52 21 CYS B O 1
ATOM 922 N N . GLU B 1 22 ? 23.177 -20.209 17.802 1.00 48.83 22 GLU B N 1
ATOM 923 C CA . GLU B 1 22 ? 24.263 -21.159 17.589 1.00 54.37 22 GLU B CA 1
ATOM 924 C C . GLU B 1 22 ? 25.227 -21.186 18.757 1.00 53.64 22 GLU B C 1
ATOM 925 O O . GLU B 1 22 ? 26.323 -20.635 18.725 1.00 58.63 22 GLU B O 1
ATOM 931 N N . PRO B 1 23 ? 24.837 -21.872 19.811 1.00 53.38 23 PRO B N 1
ATOM 932 C CA . PRO B 1 23 ? 23.621 -22.678 19.939 1.00 53.76 23 PRO B CA 1
ATOM 933 C C . PRO B 1 23 ? 22.396 -21.923 20.469 1.00 52.88 23 PRO B C 1
ATOM 934 O O . PRO B 1 23 ? 21.275 -22.232 20.085 1.00 55.61 23 PRO B O 1
ATOM 938 N N . LYS B 1 24 ? 22.626 -20.878 21.259 1.00 49.29 24 LYS B N 1
ATOM 939 C CA . LYS B 1 24 ? 21.582 -20.199 22.001 1.00 47.08 24 LYS B CA 1
ATOM 940 C C . LYS B 1 24 ? 21.294 -18.820 21.451 1.00 43.73 24 LYS B C 1
ATOM 941 O O . LYS B 1 24 ? 22.133 -18.227 20.774 1.00 42.64 24 LYS B O 1
ATOM 947 N N . CYS B 1 25 ? 20.129 -18.292 21.805 1.00 39.90 25 CYS B N 1
ATOM 948 C CA . CYS B 1 25 ? 19.767 -16.905 21.437 1.00 38.44 25 CYS B CA 1
ATOM 949 C C . CYS B 1 25 ? 18.640 -16.455 22.349 1.00 37.35 25 CYS B C 1
ATOM 950 O O . CYS B 1 25 ? 17.740 -17.230 22.697 1.00 38.02 25 CYS B O 1
ATOM 953 N N . GLY B 1 26 ? 18.744 -15.245 22.851 1.00 35.92 26 GLY B N 1
ATOM 954 C CA . GLY B 1 26 ? 17.616 -14.621 23.520 1.00 35.58 26 GLY B CA 1
ATOM 955 C C . GLY B 1 26 ? 16.900 -13.736 22.491 1.00 34.76 26 GLY B C 1
ATOM 956 O O . GLY B 1 26 ? 17.290 -13.656 21.337 1.00 33.80 26 GLY B O 1
ATOM 957 N N . ILE B 1 27 ? 15.923 -13.005 22.960 1.00 35.15 27 ILE B N 1
ATOM 958 C CA . ILE B 1 27 ? 15.110 -12.185 22.073 1.00 35.19 27 ILE B CA 1
ATOM 959 C C . ILE B 1 27 ? 15.914 -11.016 21.476 1.00 33.50 27 ILE B C 1
ATOM 960 O O . ILE B 1 27 ? 15.740 -10.674 20.302 1.00 32.41 27 ILE B O 1
ATOM 965 N N . THR B 1 28 ? 16.842 -10.473 22.259 1.00 33.25 28 THR B N 1
ATOM 966 C CA . THR B 1 28 ? 17.728 -9.409 21.736 1.00 32.79 28 THR B CA 1
ATOM 967 C C . THR B 1 28 ? 18.533 -9.910 20.528 1.00 32.45 28 THR B C 1
ATOM 968 O O . THR B 1 28 ? 18.571 -9.274 19.475 1.00 31.79 28 THR B O 1
ATOM 972 N N . ARG B 1 29 ? 19.103 -11.102 20.666 1.00 33.48 29 ARG B N 1
ATOM 973 C CA . ARG B 1 29 ? 19.902 -11.710 19.570 1.00 33.82 29 ARG B CA 1
ATOM 974 C C . ARG B 1 29 ? 19.013 -11.968 18.390 1.00 32.56 29 ARG B C 1
ATOM 975 O O . ARG B 1 29 ? 19.405 -11.753 17.266 1.00 31.54 29 ARG B O 1
ATOM 983 N N . VAL B 1 30 ? 17.778 -12.458 18.663 1.00 31.56 30 VAL B N 1
ATOM 984 C CA . VAL B 1 30 ? 16.865 -12.734 17.567 1.00 30.94 30 VAL B CA 1
ATOM 985 C C . VAL B 1 30 ? 16.468 -11.440 16.851 1.00 30.50 30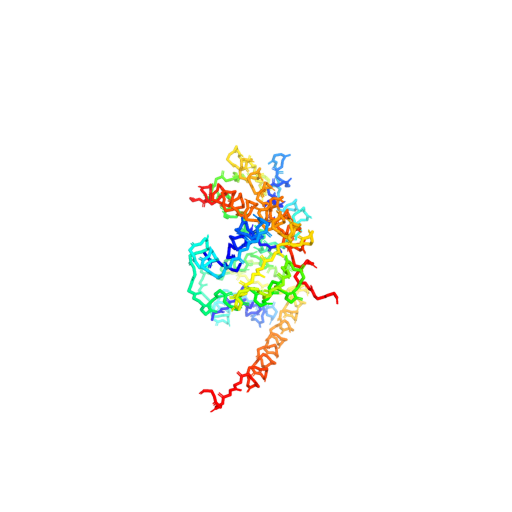 VAL B C 1
ATOM 986 O O . VAL B 1 30 ? 16.541 -11.409 15.672 1.00 30.33 30 VAL B O 1
ATOM 990 N N . ILE B 1 31 ? 16.068 -10.408 17.567 1.00 30.58 31 ILE B N 1
ATOM 991 C CA . ILE B 1 31 ? 15.559 -9.196 16.917 1.00 31.33 31 ILE B CA 1
ATOM 992 C C . ILE B 1 31 ? 16.672 -8.516 16.088 1.00 31.95 31 ILE B C 1
ATOM 993 O O . ILE B 1 31 ? 16.543 -8.235 14.913 1.00 32.02 31 ILE B O 1
ATOM 998 N N . TYR B 1 32 ? 17.769 -8.319 16.750 1.00 33.49 32 TYR B N 1
ATOM 999 C CA . TYR B 1 32 ? 18.885 -7.527 16.154 1.00 35.18 32 TYR B CA 1
ATOM 1000 C C . TYR B 1 32 ? 19.748 -8.396 15.229 1.00 35.96 32 TYR B C 1
ATOM 1001 O O . TYR B 1 32 ? 20.194 -7.884 14.180 1.00 37.96 32 TYR B O 1
ATOM 1010 N N . GLY B 1 33 ? 19.840 -9.723 15.484 1.00 36.12 33 GLY B N 1
ATOM 1011 C CA . GLY B 1 33 ? 20.513 -10.663 14.542 1.00 35.71 33 GLY B CA 1
ATOM 1012 C C . GLY B 1 33 ? 19.756 -11.077 13.303 1.00 35.94 33 GLY B C 1
ATOM 1013 O O . GLY B 1 33 ? 20.322 -11.140 12.202 1.00 34.74 33 GLY B O 1
ATOM 1014 N N . ALA B 1 34 ? 18.446 -11.344 13.427 1.00 35.07 34 ALA B N 1
ATOM 1015 C CA . ALA B 1 34 ? 17.700 -11.662 12.236 1.00 35.24 34 ALA B CA 1
ATOM 1016 C C . ALA B 1 34 ? 17.119 -10.449 11.563 1.00 34.65 34 ALA B C 1
ATOM 1017 O O . ALA B 1 34 ? 16.540 -10.557 10.460 1.00 36.43 34 ALA B O 1
ATOM 1019 N N . GLY B 1 35 ? 17.194 -9.301 12.233 1.00 35.29 35 GLY B N 1
ATOM 1020 C CA . GLY B 1 35 ? 16.661 -8.068 11.686 1.00 34.70 35 GLY B CA 1
ATOM 1021 C C . GLY B 1 35 ? 15.159 -8.058 11.564 1.00 34.84 35 GLY B C 1
ATOM 1022 O O . GLY B 1 35 ? 14.613 -7.716 10.522 1.00 34.81 35 GLY B O 1
ATOM 1023 N N . ILE B 1 36 ? 14.478 -8.462 12.632 1.00 34.43 36 ILE B N 1
ATOM 1024 C CA . ILE B 1 36 ? 13.000 -8.491 12.659 1.00 33.55 36 ILE B CA 1
ATOM 1025 C C . ILE B 1 36 ? 12.517 -7.872 13.951 1.00 32.41 36 ILE B C 1
ATOM 1026 O O . ILE B 1 36 ? 13.224 -7.894 14.961 1.00 32.06 36 ILE B O 1
ATOM 1031 N N . ASN B 1 37 ? 11.293 -7.352 13.933 1.00 31.63 37 ASN B N 1
ATOM 1032 C CA . ASN B 1 37 ? 10.746 -6.706 15.103 1.00 31.02 37 ASN B CA 1
ATOM 1033 C C . ASN B 1 37 ? 10.248 -7.743 16.115 1.00 30.65 37 ASN B C 1
ATOM 1034 O O . ASN B 1 37 ? 10.193 -8.910 15.841 1.00 30.21 37 ASN B O 1
ATOM 1039 N N . TYR B 1 38 ? 9.855 -7.279 17.274 1.00 30.82 38 TYR B N 1
ATOM 1040 C CA . TYR B 1 38 ? 9.433 -8.154 18.361 1.00 31.25 38 TYR B CA 1
ATOM 1041 C C . TYR B 1 38 ? 8.220 -9.009 18.036 1.00 31.11 38 TYR B C 1
ATOM 1042 O O . TYR B 1 38 ? 8.146 -10.171 18.430 1.00 30.74 38 TYR B O 1
ATOM 1051 N N . VAL B 1 39 ? 7.294 -8.432 17.273 1.00 31.06 39 VAL B N 1
ATOM 1052 C CA . VAL B 1 39 ? 6.028 -9.114 16.917 1.00 31.34 39 VAL B CA 1
ATOM 1053 C C . VAL B 1 39 ? 6.332 -10.246 15.961 1.00 31.26 39 VAL B C 1
ATOM 1054 O O . VAL B 1 39 ? 5.895 -11.389 16.171 1.00 31.37 39 VAL B O 1
ATOM 1058 N N . VAL B 1 40 ? 7.147 -9.947 14.950 1.00 31.03 40 VAL B N 1
ATOM 1059 C CA . VAL B 1 40 ? 7.565 -10.969 13.991 1.00 31.09 40 VAL B CA 1
ATOM 1060 C C . VAL B 1 40 ? 8.377 -12.054 14.691 1.00 30.71 40 VAL B C 1
ATOM 1061 O O . VAL B 1 40 ? 8.166 -13.236 14.496 1.00 30.42 40 VAL B O 1
ATOM 1065 N N . ALA B 1 41 ? 9.274 -11.621 15.568 1.00 30.90 41 ALA B N 1
ATOM 1066 C CA . ALA B 1 41 ? 10.115 -12.549 16.286 1.00 31.09 41 ALA B CA 1
ATOM 1067 C C . ALA B 1 41 ? 9.264 -13.526 17.112 1.00 31.99 41 ALA B C 1
ATOM 1068 O O . ALA B 1 41 ? 9.471 -14.726 17.071 1.00 30.90 41 ALA B O 1
ATOM 1070 N N . GLN B 1 42 ? 8.319 -12.977 17.860 1.00 33.17 42 GLN B N 1
ATOM 1071 C CA . GLN B 1 42 ? 7.498 -13.816 18.719 1.00 35.99 42 GLN B CA 1
ATOM 1072 C C . GLN B 1 42 ? 6.748 -14.894 17.907 1.00 35.34 42 GLN B C 1
ATOM 1073 O O . GLN B 1 42 ? 6.708 -16.070 18.277 1.00 34.67 42 GLN B O 1
ATOM 1079 N N . LYS B 1 43 ? 6.185 -14.487 16.790 1.00 35.62 43 LYS B N 1
ATOM 1080 C CA . LYS B 1 43 ? 5.461 -15.413 15.922 1.00 37.03 43 LYS B CA 1
ATOM 1081 C C . LYS B 1 43 ? 6.335 -16.559 15.388 1.00 36.06 43 LYS B C 1
ATOM 1082 O O . LYS B 1 43 ? 6.016 -17.760 15.516 1.00 34.67 43 LYS B O 1
ATOM 1088 N N . TYR B 1 44 ? 7.466 -16.185 14.796 1.00 34.98 44 TYR B N 1
ATOM 1089 C CA . TYR B 1 44 ? 8.386 -17.206 14.298 1.00 35.03 44 TYR B CA 1
ATOM 1090 C C . TYR B 1 44 ? 9.009 -18.069 15.377 1.00 34.21 44 TYR B C 1
ATOM 1091 O O . TYR B 1 44 ? 9.130 -19.260 15.202 1.00 33.35 44 TYR B O 1
ATOM 1100 N N . LEU B 1 45 ? 9.414 -17.461 16.478 1.00 33.45 45 LEU B N 1
ATOM 1101 C CA . LEU B 1 45 ? 9.955 -18.228 17.580 1.00 34.07 45 LEU B CA 1
ATOM 1102 C C . LEU B 1 45 ? 8.965 -19.266 18.080 1.00 35.67 45 LEU B C 1
ATOM 1103 O O . LEU B 1 45 ? 9.356 -20.394 18.331 1.00 34.73 45 LEU B O 1
ATOM 1108 N N . ASP B 1 46 ? 7.720 -18.850 18.252 1.00 37.09 46 ASP B N 1
ATOM 1109 C CA . ASP B 1 46 ? 6.662 -19.806 18.697 1.00 39.46 46 ASP B CA 1
ATOM 1110 C C . ASP B 1 46 ? 6.529 -20.940 17.692 1.00 38.96 46 ASP B C 1
ATOM 1111 O O . ASP B 1 46 ? 6.507 -22.079 18.110 1.00 39.32 46 ASP B O 1
ATOM 1116 N N . GLN B 1 47 ? 6.495 -20.628 16.383 1.00 39.70 47 GLN B N 1
ATOM 1117 C CA . GLN B 1 47 ? 6.437 -21.635 15.315 1.00 40.43 47 GLN B CA 1
ATOM 1118 C C . GLN B 1 47 ? 7.611 -22.601 15.401 1.00 39.09 47 GLN B C 1
ATOM 1119 O O . GLN B 1 47 ? 7.434 -23.858 15.366 1.00 36.96 47 GLN B O 1
ATOM 1125 N N . LEU B 1 48 ? 8.813 -22.043 15.544 1.00 36.68 48 LEU B N 1
ATOM 1126 C CA . LEU B 1 48 ? 10.055 -22.855 15.629 1.00 36.29 48 LEU B CA 1
ATOM 1127 C C . LEU B 1 48 ? 10.119 -23.766 16.884 1.00 37.22 48 LEU B C 1
ATOM 1128 O O . LEU B 1 48 ? 10.601 -24.903 16.808 1.00 37.07 48 LEU B O 1
ATOM 1133 N N . VAL B 1 49 ? 9.626 -23.268 18.016 1.00 37.86 49 VAL B N 1
ATOM 1134 C CA . VAL B 1 49 ? 9.490 -24.126 19.217 1.00 40.17 49 VAL B CA 1
ATOM 1135 C C . VAL B 1 49 ? 8.484 -25.248 18.912 1.00 42.52 49 VAL B C 1
ATOM 1136 O O . VAL B 1 49 ? 8.749 -26.423 19.184 1.00 42.70 49 VAL B O 1
ATOM 1140 N N . LYS B 1 50 ? 7.343 -24.863 18.333 1.00 45.50 50 LYS B N 1
ATOM 1141 C CA . LYS B 1 50 ? 6.255 -25.801 18.052 1.00 49.53 50 LYS B CA 1
ATOM 1142 C C . LYS B 1 50 ? 6.695 -26.927 17.130 1.00 48.64 50 LYS B C 1
ATOM 1143 O O . LYS B 1 50 ? 6.350 -28.079 17.368 1.00 49.25 50 LYS B O 1
ATOM 1149 N N . VAL B 1 51 ? 7.512 -26.638 16.122 1.00 45.53 51 VAL B N 1
ATOM 1150 C CA . VAL B 1 51 ? 7.995 -27.694 15.223 1.00 44.50 51 VAL B CA 1
ATOM 1151 C C . VAL B 1 51 ? 9.273 -28.367 15.697 1.00 42.63 51 VAL B C 1
ATOM 1152 O O . VAL B 1 51 ? 9.840 -29.145 14.965 1.00 43.16 51 VAL B O 1
ATOM 1156 N N . GLY B 1 52 ? 9.736 -28.037 16.881 1.00 40.83 52 GLY B N 1
ATOM 1157 C CA . GLY B 1 52 ? 10.877 -28.713 17.481 1.00 41.06 52 GLY B CA 1
ATOM 1158 C C . GLY B 1 52 ? 12.262 -28.281 17.030 1.00 40.03 52 GLY B C 1
ATOM 1159 O O . GLY B 1 52 ? 13.276 -29.026 17.219 1.00 40.13 52 GLY B O 1
ATOM 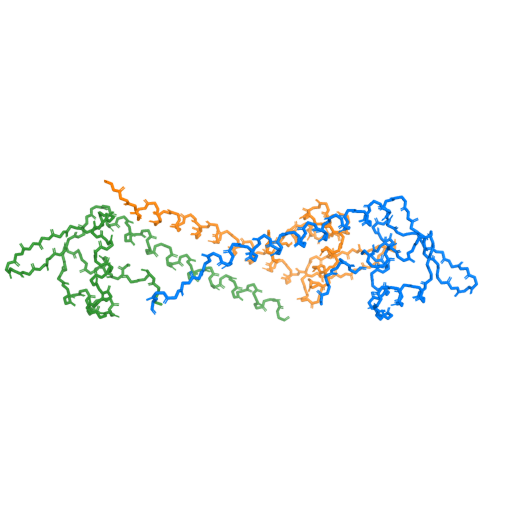1160 N N . ALA B 1 53 ? 12.313 -27.105 16.417 1.00 37.80 53 ALA B N 1
ATOM 1161 C CA . ALA B 1 53 ? 13.597 -26.575 15.903 1.00 37.11 53 ALA B CA 1
ATOM 1162 C C . ALA B 1 53 ? 14.372 -25.830 16.971 1.00 36.42 53 ALA B C 1
ATOM 1163 O O . ALA B 1 53 ? 15.593 -25.757 16.922 1.00 36.18 53 ALA B O 1
ATOM 1165 N N . LEU B 1 54 ? 13.627 -25.304 17.933 1.00 36.11 54 LEU B N 1
ATOM 1166 C CA . LEU B 1 54 ? 14.158 -24.645 19.101 1.00 36.60 54 LEU B CA 1
ATOM 1167 C C . LEU B 1 54 ? 13.531 -25.206 20.389 1.00 38.18 54 LEU B C 1
ATOM 1168 O O . LEU B 1 54 ? 12.364 -25.498 20.394 1.00 37.63 54 LEU B O 1
ATOM 1173 N N . ASN B 1 55 ? 14.332 -25.330 21.433 1.00 40.98 55 ASN B N 1
ATOM 1174 C CA . ASN B 1 55 ? 13.855 -25.475 22.810 1.00 45.45 55 ASN B CA 1
ATOM 1175 C C . ASN B 1 55 ? 13.858 -24.138 23.485 1.00 45.05 55 ASN B C 1
ATOM 1176 O O . ASN B 1 55 ? 14.684 -23.275 23.189 1.00 45.42 55 ASN B O 1
ATOM 1181 N N . ILE B 1 56 ? 12.920 -23.962 24.394 1.00 45.71 56 ILE B N 1
ATOM 1182 C CA . ILE B 1 56 ? 12.822 -22.731 25.147 1.00 47.34 56 ILE B CA 1
ATOM 1183 C C . ILE B 1 56 ? 13.025 -23.013 26.653 1.00 49.63 56 ILE B C 1
ATOM 1184 O O . ILE B 1 56 ? 12.534 -24.005 27.176 1.00 52.47 56 ILE B O 1
ATOM 1189 N N . LYS B 1 57 ? 13.843 -22.188 27.289 1.00 50.39 57 LYS B N 1
ATOM 1190 C CA . LYS B 1 57 ? 14.120 -22.220 28.701 1.00 54.24 57 LYS B CA 1
ATOM 1191 C C . LYS B 1 57 ? 13.864 -20.818 29.179 1.00 53.99 57 LYS B C 1
ATOM 1192 O O . LYS B 1 57 ? 13.986 -19.874 28.414 1.00 53.15 57 LYS B O 1
ATOM 1198 N N . THR B 1 58 ? 13.530 -20.698 30.456 1.00 54.72 58 THR B N 1
ATOM 1199 C CA . THR B 1 58 ? 13.540 -19.409 31.136 1.00 57.19 58 THR B CA 1
ATOM 1200 C C . THR B 1 58 ? 14.539 -19.489 32.256 1.00 58.25 58 THR B C 1
ATOM 1201 O O . THR B 1 58 ? 14.580 -20.467 32.997 1.00 55.80 58 THR B O 1
ATOM 1205 N N . GLU B 1 59 ? 15.361 -18.470 32.355 1.00 61.96 59 GLU B N 1
ATOM 1206 C CA . GLU B 1 59 ? 16.211 -18.304 33.521 1.00 68.44 59 GLU B CA 1
ATOM 1207 C C . GLU B 1 59 ? 16.559 -16.845 33.677 1.00 69.82 59 GLU B C 1
ATOM 1208 O O . GLU B 1 59 ? 16.689 -16.085 32.675 1.00 61.75 59 GLU B O 1
ATOM 1214 N N . ASN B 1 60 ? 16.705 -16.462 34.942 1.00 69.11 60 ASN B N 1
ATOM 1215 C CA . ASN B 1 60 ? 16.737 -15.043 35.338 1.00 72.00 60 ASN B CA 1
ATOM 1216 C C . ASN B 1 60 ? 15.517 -14.342 34.819 1.00 70.18 60 ASN B C 1
ATOM 1217 O O . ASN B 1 60 ? 15.593 -13.184 34.408 1.00 72.00 60 ASN B O 1
ATOM 1222 N N . ASP B 1 61 ? 14.416 -15.069 34.758 1.00 68.70 61 ASP B N 1
ATOM 1223 C CA . ASP B 1 61 ? 13.202 -14.532 34.217 1.00 71.70 61 ASP B CA 1
ATOM 1224 C C . ASP B 1 61 ? 13.327 -14.082 32.741 1.00 71.34 61 ASP B C 1
ATOM 1225 O O . ASP B 1 61 ? 12.501 -13.289 32.265 1.00 72.64 61 ASP B O 1
ATOM 1230 N N . ARG B 1 62 ? 14.332 -14.563 32.006 1.00 65.59 62 ARG B N 1
ATOM 1231 C CA . ARG B 1 62 ? 14.306 -14.315 30.552 1.00 63.14 62 ARG B CA 1
ATOM 1232 C C . ARG B 1 62 ? 14.370 -15.569 29.712 1.00 56.07 62 ARG B C 1
ATOM 1233 O O . ARG B 1 62 ? 14.953 -16.578 30.089 1.00 50.94 62 ARG B O 1
ATOM 1241 N N . LYS B 1 63 ? 13.738 -15.460 28.557 1.00 50.89 63 LYS B N 1
ATOM 1242 C CA . LYS B 1 63 ? 13.665 -16.548 27.639 1.00 49.40 63 LYS B CA 1
ATOM 1243 C C . LYS B 1 63 ? 14.986 -16.762 26.916 1.00 47.84 63 LYS B C 1
ATOM 1244 O O . LYS B 1 63 ? 15.638 -15.825 26.465 1.00 45.07 63 LYS B O 1
ATOM 1250 N N . ILE B 1 64 ? 15.399 -18.020 26.881 1.00 45.90 64 ILE B N 1
ATOM 1251 C CA . ILE B 1 64 ? 16.553 -18.435 26.104 1.00 45.04 64 ILE B CA 1
ATOM 1252 C C . ILE B 1 64 ? 16.130 -19.572 25.203 1.00 41.38 64 ILE B C 1
ATOM 1253 O O . ILE B 1 64 ? 15.498 -20.539 25.654 1.00 41.07 64 ILE B O 1
ATOM 1258 N N . TYR B 1 65 ? 16.466 -19.453 23.933 1.00 38.60 65 TYR B N 1
ATOM 1259 C CA . TYR B 1 65 ? 16.153 -20.465 22.966 1.00 37.43 65 TYR B CA 1
ATOM 1260 C C . TYR B 1 65 ? 17.417 -21.193 22.591 1.00 38.12 65 TYR B C 1
ATOM 1261 O O . TYR B 1 65 ? 18.494 -20.604 22.482 1.00 37.99 65 TYR B O 1
ATOM 1270 N N . GLU B 1 66 ? 17.275 -22.478 22.313 1.00 39.04 66 GLU B N 1
ATOM 1271 C CA . GLU B 1 66 ? 18.418 -23.269 21.900 1.00 40.40 66 GLU B CA 1
ATOM 1272 C C . GLU B 1 66 ? 18.064 -24.122 20.705 1.00 38.54 66 GLU B C 1
ATOM 1273 O O . GLU B 1 66 ? 17.039 -24.775 20.714 1.00 37.62 66 GLU B O 1
ATOM 1279 N N . ILE B 1 67 ? 18.900 -24.078 19.692 1.00 37.02 67 ILE B N 1
ATOM 1280 C CA . ILE B 1 67 ? 18.652 -24.822 18.499 1.00 37.11 67 ILE B CA 1
ATOM 1281 C C . ILE B 1 67 ? 18.833 -26.311 18.844 1.00 37.87 67 ILE B C 1
ATOM 1282 O O . ILE B 1 67 ? 19.677 -26.657 19.657 1.00 38.00 67 ILE B O 1
ATOM 1287 N N . THR B 1 68 ? 17.957 -27.116 18.295 1.00 37.97 68 THR B N 1
ATOM 1288 C CA . THR B 1 68 ? 17.980 -28.575 18.473 1.00 39.20 68 THR B CA 1
ATOM 1289 C C . THR B 1 68 ? 18.649 -29.213 17.286 1.00 39.99 68 THR B C 1
ATOM 1290 O O . THR B 1 68 ? 18.911 -28.572 16.270 1.00 39.23 68 THR B O 1
ATOM 1294 N N . GLU B 1 69 ? 18.950 -30.495 17.413 1.00 41.88 69 GLU B N 1
ATOM 1295 C CA . GLU B 1 69 ? 19.440 -31.212 16.271 1.00 43.36 69 GLU B CA 1
ATOM 1296 C C . GLU B 1 69 ? 18.507 -31.069 15.082 1.00 41.45 69 GLU B C 1
ATOM 1297 O O . GLU B 1 69 ? 18.931 -30.874 13.957 1.00 40.33 69 GLU B O 1
ATOM 1303 N N . LYS B 1 70 ? 17.229 -31.209 15.332 1.00 40.72 70 LYS B N 1
ATOM 1304 C CA . LYS B 1 70 ? 16.263 -31.027 14.240 1.00 40.29 70 LYS B CA 1
ATOM 1305 C C . LYS B 1 70 ? 16.347 -29.596 13.620 1.00 38.08 70 LYS B C 1
ATOM 1306 O O . LYS B 1 70 ? 16.281 -29.412 12.408 1.00 37.29 70 LYS B O 1
ATOM 1312 N N . GLY B 1 71 ? 16.499 -28.626 14.499 1.00 36.81 71 GLY B N 1
ATOM 1313 C CA . GLY B 1 71 ? 16.665 -27.211 14.094 1.00 35.68 71 GLY B CA 1
ATOM 1314 C C . GLY B 1 71 ? 17.888 -27.011 13.234 1.00 35.60 71 GLY B C 1
ATOM 1315 O O . GLY B 1 71 ? 17.868 -26.222 12.310 1.00 34.56 71 GLY B O 1
ATOM 1316 N N . LYS B 1 72 ? 18.975 -27.742 13.544 1.00 36.26 72 LYS B N 1
ATOM 1317 C CA . LYS B 1 72 ? 20.192 -27.627 12.743 1.00 36.68 72 LYS B CA 1
ATOM 1318 C C . LYS B 1 72 ? 19.976 -28.163 11.333 1.00 36.51 72 LYS B C 1
ATOM 1319 O O . LYS B 1 72 ? 20.451 -27.587 10.384 1.00 35.90 72 LYS B O 1
ATOM 1325 N N . LEU B 1 73 ? 19.265 -29.285 11.234 1.00 36.93 73 LEU B N 1
ATOM 1326 C CA . LEU B 1 73 ? 18.919 -29.848 9.934 1.00 37.18 73 LEU B CA 1
ATOM 1327 C C . LEU B 1 73 ? 18.012 -28.909 9.165 1.00 36.35 73 LEU B C 1
ATOM 1328 O O . LEU B 1 73 ? 18.177 -28.730 7.980 1.00 35.99 73 LEU B O 1
ATOM 1333 N N . LEU B 1 74 ? 17.046 -28.315 9.870 1.00 35.85 74 LEU B N 1
ATOM 1334 C CA . LEU B 1 74 ? 16.099 -27.377 9.239 1.00 35.22 74 LEU B CA 1
ATOM 1335 C C . LEU B 1 74 ? 16.891 -26.179 8.666 1.00 35.01 74 LEU B C 1
ATOM 1336 O O . LEU B 1 74 ? 16.712 -25.779 7.537 1.00 34.77 74 LEU B O 1
ATOM 1341 N N . ARG B 1 75 ? 17.778 -25.624 9.472 1.00 35.12 75 ARG B N 1
ATOM 1342 C CA . ARG B 1 75 ? 18.650 -24.526 9.025 1.00 35.21 75 ARG B CA 1
ATOM 1343 C C . ARG B 1 75 ? 19.445 -24.849 7.727 1.00 35.65 75 ARG B C 1
ATOM 1344 O O . ARG B 1 75 ? 19.477 -24.055 6.813 1.00 35.10 75 ARG B O 1
ATOM 1352 N N . THR B 1 76 ? 20.087 -26.005 7.707 1.00 36.98 76 THR B N 1
ATOM 1353 C CA . THR B 1 76 ? 20.849 -26.518 6.564 1.00 37.98 76 THR B CA 1
ATOM 1354 C C . THR B 1 76 ? 19.984 -26.678 5.331 1.00 38.41 76 THR B C 1
ATOM 1355 O O . THR B 1 76 ? 20.315 -26.213 4.271 1.00 37.92 76 THR B O 1
ATOM 1359 N N . HIS B 1 77 ? 18.828 -27.292 5.498 1.00 39.21 77 HIS B N 1
ATOM 1360 C CA . HIS B 1 77 ? 17.896 -27.367 4.376 1.00 39.83 77 HIS B CA 1
ATOM 1361 C C . HIS B 1 77 ? 17.411 -26.053 3.845 1.00 38.20 77 HIS B C 1
ATOM 1362 O O . HIS B 1 77 ? 17.260 -25.906 2.642 1.00 37.30 77 HIS B O 1
ATOM 1369 N N . ILE B 1 78 ? 17.082 -25.141 4.743 1.00 37.41 78 ILE B N 1
ATOM 1370 C CA . ILE B 1 78 ? 16.620 -23.844 4.282 1.00 37.05 78 ILE B CA 1
ATOM 1371 C C . ILE B 1 78 ? 17.744 -23.134 3.550 1.00 37.74 78 ILE B C 1
ATOM 1372 O O . ILE B 1 78 ? 17.535 -22.531 2.489 1.00 36.82 78 ILE B O 1
ATOM 1377 N N . GLU B 1 79 ? 18.956 -23.214 4.114 1.00 39.22 79 GLU B N 1
ATOM 1378 C CA . GLU B 1 79 ? 20.120 -22.625 3.461 1.00 41.18 79 GLU B CA 1
ATOM 1379 C C . GLU B 1 79 ? 20.291 -23.160 2.014 1.00 41.15 79 GLU B C 1
ATOM 1380 O O . GLU B 1 79 ? 20.495 -22.376 1.109 1.00 40.04 79 GLU B O 1
ATOM 1386 N N . GLU B 1 80 ? 20.232 -24.491 1.845 1.00 42.49 80 GLU B N 1
ATOM 1387 C CA . GLU B 1 80 ? 20.276 -25.130 0.518 1.00 44.33 80 GLU B CA 1
ATOM 1388 C C . GLU B 1 80 ? 19.146 -24.611 -0.383 1.00 42.72 80 GLU B C 1
ATOM 1389 O O . GLU B 1 80 ? 19.391 -24.319 -1.522 1.00 41.73 80 GLU B O 1
ATOM 1395 N N . PHE B 1 81 ? 17.923 -24.500 0.140 1.00 41.98 81 PHE B N 1
ATOM 1396 C CA . PHE B 1 81 ? 16.778 -24.035 -0.637 1.00 41.49 81 PHE B CA 1
ATOM 1397 C C . PHE B 1 81 ? 17.066 -22.622 -1.173 1.00 41.70 81 PHE B C 1
ATOM 1398 O O . PHE B 1 81 ? 16.863 -22.311 -2.348 1.00 41.11 81 PHE B O 1
ATOM 1406 N N . ILE B 1 82 ? 17.569 -21.778 -0.302 1.00 41.49 82 ILE B N 1
ATOM 1407 C CA . ILE B 1 82 ? 17.865 -20.398 -0.671 1.00 43.25 82 ILE B CA 1
ATOM 1408 C C . ILE B 1 82 ? 18.922 -20.310 -1.784 1.00 43.53 82 ILE B C 1
ATOM 1409 O O . ILE B 1 82 ? 18.761 -19.578 -2.741 1.00 41.88 82 ILE B O 1
ATOM 1414 N N . LYS B 1 83 ? 19.986 -21.069 -1.615 1.00 45.34 83 LYS B N 1
ATOM 1415 C CA . LYS B 1 83 ? 21.088 -21.094 -2.546 1.00 48.50 83 LYS B CA 1
ATOM 1416 C C . LYS B 1 83 ? 2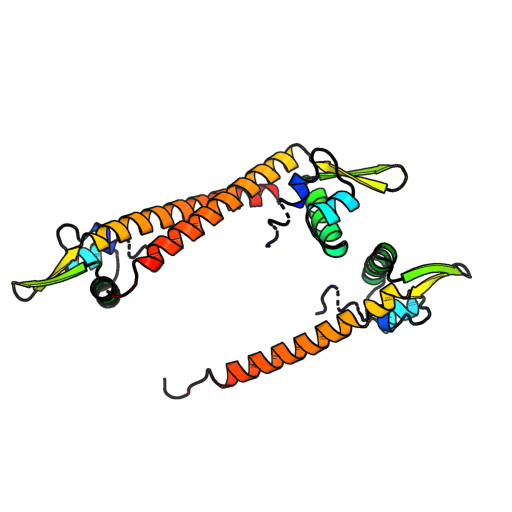0.573 -21.592 -3.915 1.00 47.38 83 LYS B C 1
ATOM 1417 O O . LYS B 1 83 ? 20.827 -20.955 -4.937 1.00 46.92 83 LYS B O 1
ATOM 1423 N N . ILE B 1 84 ? 19.797 -22.676 -3.930 1.00 45.72 84 ILE B N 1
ATOM 1424 C CA . ILE B 1 84 ? 19.232 -23.181 -5.197 1.00 45.55 84 ILE B CA 1
ATOM 1425 C C . ILE B 1 84 ? 18.295 -22.123 -5.848 1.00 45.40 84 ILE B C 1
ATOM 1426 O O . ILE B 1 84 ? 18.276 -21.948 -7.061 1.00 44.01 84 ILE B O 1
ATOM 1431 N N . ARG B 1 85 ? 17.546 -21.420 -5.029 1.00 44.17 85 ARG B N 1
ATOM 1432 C CA . ARG B 1 85 ? 16.620 -20.432 -5.536 1.00 45.32 85 ARG B CA 1
ATOM 1433 C C . ARG B 1 85 ? 17.359 -19.288 -6.217 1.00 45.12 85 ARG B C 1
ATOM 1434 O O . ARG B 1 85 ? 16.914 -18.795 -7.229 1.00 42.65 85 ARG B O 1
ATOM 1442 N N . GLU B 1 86 ? 18.477 -18.891 -5.638 1.00 46.67 86 GLU B N 1
ATOM 1443 C CA . GLU B 1 86 ? 19.332 -17.881 -6.230 1.00 49.29 86 GLU B CA 1
ATOM 1444 C C . GLU B 1 86 ? 19.886 -18.382 -7.558 1.00 47.99 86 GLU B C 1
ATOM 1445 O O . GLU B 1 86 ? 19.928 -17.632 -8.513 1.00 46.28 86 GLU B O 1
ATOM 1451 N N . ASN B 1 87 ? 20.2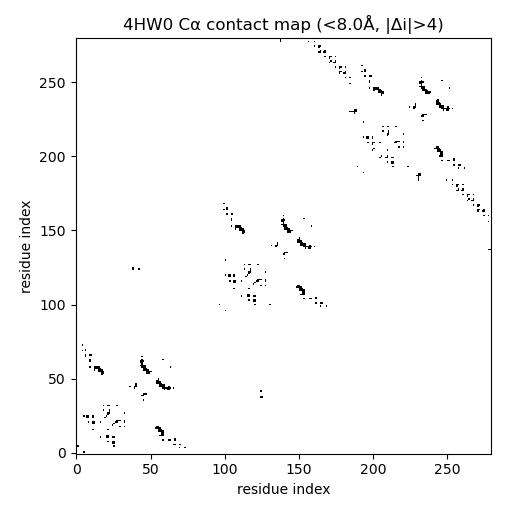89 -19.644 -7.619 1.00 46.70 87 ASN B N 1
ATOM 1452 C CA . ASN B 1 87 ? 20.735 -20.204 -8.861 1.00 47.21 87 ASN B CA 1
ATOM 1453 C C . ASN B 1 87 ? 19.672 -20.220 -9.913 1.00 46.40 87 ASN B C 1
ATOM 1454 O O . ASN B 1 87 ? 19.958 -20.045 -11.092 1.00 44.84 87 ASN B O 1
ATOM 1459 N N . LEU B 1 88 ? 18.452 -20.509 -9.493 1.00 45.58 88 LEU B N 1
ATOM 1460 C CA . LEU B 1 88 ? 17.323 -20.527 -10.400 1.00 45.62 88 LEU B CA 1
ATOM 1461 C C . LEU B 1 88 ? 17.070 -19.142 -10.976 1.00 45.90 88 LEU B C 1
ATOM 1462 O O . LEU B 1 88 ? 16.836 -19.023 -12.166 1.00 44.22 88 LEU B O 1
ATOM 1467 N N . TYR B 1 89 ? 17.152 -18.099 -10.150 1.00 47.62 89 TYR B N 1
ATOM 1468 C CA . TYR B 1 89 ? 17.013 -16.728 -10.671 1.00 50.37 89 TYR B CA 1
ATOM 1469 C C . TYR B 1 89 ? 18.056 -16.435 -11.733 1.00 47.52 89 TYR B C 1
ATOM 1470 O O . TYR B 1 89 ? 17.726 -15.872 -12.760 1.00 44.94 89 TYR B O 1
ATOM 1479 N N . SER B 1 90 ? 19.313 -16.803 -11.471 1.00 45.85 90 SER B N 1
ATOM 1480 C CA . SER B 1 90 ? 20.386 -16.595 -12.455 1.00 45.84 90 SER B CA 1
ATOM 1481 C C . SER B 1 90 ? 20.130 -17.320 -13.732 1.00 43.95 90 SER B C 1
ATOM 1482 O O . SER B 1 90 ? 20.304 -16.757 -14.782 1.00 44.11 90 SER B O 1
ATOM 1485 N N . ALA B 1 91 ? 19.732 -18.574 -13.625 1.00 43.24 91 ALA B N 1
ATOM 1486 C CA . ALA B 1 91 ? 19.442 -19.390 -14.792 1.00 43.73 91 ALA B CA 1
ATOM 1487 C C . ALA B 1 91 ? 18.270 -18.813 -15.592 1.00 44.24 91 ALA B C 1
ATOM 1488 O O . ALA B 1 91 ? 18.299 -18.758 -16.809 1.00 43.87 91 ALA B O 1
ATOM 1490 N N . LYS B 1 92 ? 17.262 -18.348 -14.899 1.00 44.44 92 LYS B N 1
ATOM 1491 C CA . LYS B 1 92 ? 16.118 -17.728 -15.559 1.00 46.31 92 LYS B CA 1
ATOM 1492 C C . LYS B 1 92 ? 16.515 -16.497 -16.341 1.00 45.82 92 LYS B C 1
ATOM 1493 O O . LYS B 1 92 ? 16.134 -16.326 -17.469 1.00 44.43 92 LYS B O 1
ATOM 1499 N N . GLU B 1 93 ? 17.320 -15.656 -15.725 1.00 46.64 93 GLU B N 1
ATOM 1500 C CA . GLU B 1 93 ? 17.760 -14.437 -16.321 1.00 48.56 93 GLU B CA 1
ATOM 1501 C C . GLU B 1 93 ? 18.544 -14.747 -17.576 1.00 47.38 93 GLU B C 1
ATOM 1502 O O . GLU B 1 93 ? 18.432 -14.034 -18.555 1.00 46.87 93 GLU B O 1
ATOM 1508 N N . LYS B 1 94 ? 19.347 -15.809 -17.547 1.00 46.55 94 LYS B N 1
ATOM 1509 C CA . LYS B 1 94 ? 20.139 -16.214 -18.721 1.00 46.97 94 LYS B CA 1
ATOM 1510 C C . LYS B 1 94 ? 19.236 -16.572 -19.872 1.00 44.57 94 LYS B C 1
ATOM 1511 O O . LYS B 1 94 ? 19.527 -16.245 -21.002 1.00 44.31 94 LYS B O 1
ATOM 1517 N N . VAL B 1 95 ? 18.164 -17.287 -19.584 1.00 42.38 95 VAL B N 1
ATOM 1518 C CA . VAL B 1 95 ? 17.197 -17.668 -20.622 1.00 41.80 95 VAL B CA 1
ATOM 1519 C C . VAL B 1 95 ? 16.570 -16.362 -21.180 1.00 41.27 95 VAL B C 1
ATOM 1520 O O . VAL B 1 95 ? 16.530 -16.130 -22.396 1.00 40.92 95 VAL B O 1
ATOM 1524 N N . SER B 1 96 ? 16.105 -15.536 -20.263 1.00 40.31 96 SER B N 1
ATOM 1525 C CA . SER B 1 96 ? 15.388 -14.330 -20.620 1.00 40.78 96 SER B CA 1
ATOM 1526 C C . SER B 1 96 ? 16.233 -13.417 -21.508 1.00 41.13 96 SER B C 1
ATOM 1527 O O . SER B 1 96 ? 15.735 -12.908 -22.523 1.00 40.93 96 SER B O 1
ATOM 1530 N N . GLU B 1 97 ? 17.521 -13.286 -21.181 1.00 41.58 97 GLU B N 1
ATOM 1531 C CA . GLU B 1 97 ? 18.449 -12.498 -21.992 1.00 42.98 97 GLU B CA 1
ATOM 1532 C C . GLU B 1 97 ? 18.529 -12.969 -23.411 1.00 42.07 97 GLU B C 1
ATOM 1533 O O . GLU B 1 97 ? 18.723 -12.180 -24.280 1.00 42.11 97 GLU B O 1
ATOM 1539 N N . LEU B 1 98 ? 18.398 -14.259 -23.648 1.00 41.33 98 LEU B N 1
ATOM 1540 C CA . LEU B 1 98 ? 18.436 -14.782 -25.003 1.00 41.65 98 LEU B CA 1
ATOM 1541 C C . LEU B 1 98 ? 17.084 -14.697 -25.731 1.00 41.68 98 LEU B C 1
ATOM 1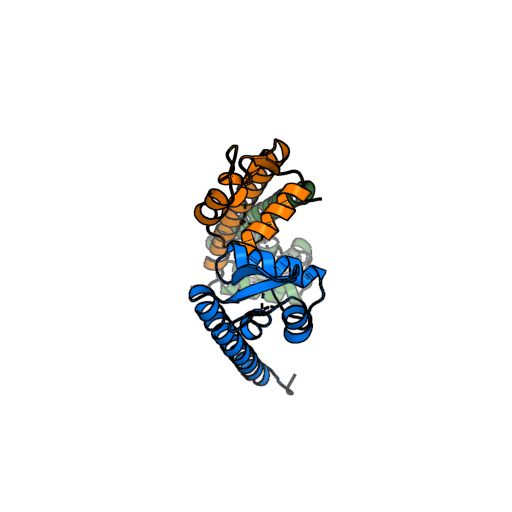542 O O . LEU B 1 98 ? 17.033 -14.865 -26.931 1.00 42.16 98 LEU B O 1
ATOM 1547 N N . LEU B 1 99 ? 16.010 -14.407 -25.014 1.00 40.94 99 LEU B N 1
ATOM 1548 C CA . LEU B 1 99 ? 14.684 -14.313 -25.627 1.00 41.51 99 LEU B CA 1
ATOM 1549 C C . LEU B 1 99 ? 14.395 -12.867 -25.982 1.00 41.94 99 LEU B C 1
ATOM 1550 O O . LEU B 1 99 ? 13.346 -12.356 -25.705 1.00 41.57 99 LEU B O 1
ATOM 1555 N N . ARG B 1 100 ? 15.339 -12.239 -26.661 1.00 42.94 100 ARG B N 1
ATOM 1556 C CA . ARG B 1 100 ? 15.174 -10.885 -27.145 1.00 43.89 100 ARG B CA 1
ATOM 1557 C C . ARG B 1 100 ? 15.578 -10.822 -28.578 1.00 44.86 100 ARG B C 1
ATOM 1558 O O . ARG B 1 100 ? 16.167 -11.769 -29.096 1.00 44.80 100 ARG B O 1
ATOM 1566 N N . THR B 1 101 ? 15.213 -9.723 -29.217 1.00 45.49 101 THR B N 1
ATOM 1567 C CA . THR B 1 101 ? 15.482 -9.469 -30.616 1.00 47.15 101 THR B CA 1
ATOM 1568 C C . THR B 1 101 ? 16.890 -8.839 -30.861 1.00 47.98 101 THR B C 1
ATOM 1569 O O . THR B 1 101 ? 17.426 -8.076 -30.031 1.00 46.91 101 THR B O 1
ATOM 1573 N N . ASP B 1 102 ? 17.474 -9.177 -32.011 1.00 49.84 102 ASP B N 1
ATOM 1574 C CA . ASP B 1 102 ? 18.803 -8.698 -32.418 1.00 51.51 102 ASP B CA 1
ATOM 1575 C C . ASP B 1 102 ? 18.815 -8.212 -33.841 1.00 52.49 102 ASP B C 1
ATOM 1576 O O . ASP B 1 102 ? 18.073 -7.321 -34.172 1.00 54.97 102 ASP B O 1
ATOM 1581 N N . ARG C 1 8 ? 4.038 -28.586 -18.093 1.00 86.53 8 ARG C N 1
ATOM 1582 C CA . ARG C 1 8 ? 4.171 -28.237 -19.549 1.00 91.12 8 ARG C CA 1
ATOM 1583 C C . ARG C 1 8 ? 4.015 -26.723 -19.847 1.00 89.38 8 ARG C C 1
ATOM 1584 O O . ARG C 1 8 ? 3.083 -26.281 -20.527 1.00 91.77 8 ARG C O 1
ATOM 1592 N N . GLY C 1 9 ? 4.944 -25.932 -19.329 1.00 79.39 9 GLY C N 1
ATOM 1593 C CA . GLY C 1 9 ? 4.969 -24.495 -19.587 1.00 74.17 9 GLY C CA 1
ATOM 1594 C C . GLY C 1 9 ? 5.777 -24.138 -20.820 1.00 66.89 9 GLY C C 1
ATOM 1595 O O . GLY C 1 9 ? 6.223 -25.004 -21.564 1.00 62.64 9 GLY C O 1
ATOM 1596 N N . THR C 1 10 ? 5.992 -22.842 -20.980 1.00 61.24 10 THR C N 1
ATOM 1597 C CA . THR C 1 10 ? 6.726 -22.298 -22.107 1.00 60.78 10 THR C CA 1
ATOM 1598 C C . THR C 1 10 ? 8.145 -22.874 -22.225 1.00 56.72 10 THR C C 1
ATOM 1599 O O . THR C 1 10 ? 8.604 -23.140 -23.327 1.00 51.42 10 THR C O 1
ATOM 1611 N N . GLU C 1 12 ? 9.515 -25.677 -21.095 1.00 56.96 12 GLU C N 1
ATOM 1612 C CA . GLU C 1 12 ? 9.522 -27.037 -21.553 1.00 58.11 12 GLU C CA 1
ATOM 1613 C C . GLU C 1 12 ? 9.235 -27.196 -23.027 1.00 55.07 12 GLU C C 1
ATOM 1614 O O . GLU C 1 12 ? 9.846 -28.034 -23.695 1.00 51.81 12 GLU C O 1
ATOM 1620 N N . ILE C 1 13 ? 8.262 -26.420 -23.512 1.00 52.03 13 ILE C N 1
ATOM 1621 C CA . ILE C 1 13 ? 7.880 -26.502 -24.915 1.00 49.75 13 ILE C CA 1
ATOM 1622 C C . ILE C 1 13 ? 9.079 -26.029 -25.798 1.00 45.54 13 ILE C C 1
ATOM 1623 O O . ILE C 1 13 ? 9.448 -26.715 -26.726 1.00 43.53 13 ILE C O 1
ATOM 1636 N N . PHE C 1 15 ? 12.243 -25.835 -25.055 1.00 41.70 15 PHE C N 1
ATOM 1637 C CA . PHE C 1 15 ? 13.304 -26.844 -24.916 1.00 42.74 15 PHE C CA 1
ATOM 1638 C C . PHE C 1 15 ? 13.085 -28.059 -25.794 1.00 43.56 15 PHE C C 1
ATOM 1639 O O . PHE C 1 15 ? 13.971 -28.445 -26.534 1.00 43.87 15 PHE C O 1
ATOM 1647 N N . ASP C 1 16 ? 11.897 -28.627 -25.764 1.00 44.42 16 ASP C N 1
ATOM 1648 C CA . ASP C 1 16 ? 11.655 -29.763 -26.623 1.00 47.33 16 ASP C CA 1
ATOM 1649 C C . ASP C 1 16 ? 11.765 -29.407 -28.099 1.00 46.17 16 ASP C C 1
ATOM 1650 O O . ASP C 1 16 ? 12.271 -30.201 -28.896 1.00 46.70 16 ASP C O 1
ATOM 1655 N N . ILE C 1 17 ? 11.260 -28.235 -28.472 1.00 43.36 17 ILE C N 1
ATOM 1656 C CA . ILE C 1 17 ? 11.318 -27.836 -29.837 1.00 41.62 17 ILE C CA 1
ATOM 1657 C C . ILE C 1 17 ? 12.789 -27.745 -30.269 1.00 40.85 17 ILE C C 1
ATOM 1658 O O . ILE C 1 17 ? 13.188 -28.364 -31.231 1.00 41.36 17 ILE C O 1
ATOM 1663 N N . LEU C 1 18 ? 13.580 -27.038 -29.492 1.00 39.03 18 LEU C N 1
ATOM 1664 C CA . LEU C 1 18 ? 14.960 -26.856 -29.794 1.00 39.21 18 LEU C CA 1
ATOM 1665 C C . LEU C 1 18 ? 15.793 -28.159 -29.823 1.00 42.58 18 LEU C C 1
ATOM 1666 O O . LEU C 1 18 ? 16.689 -28.304 -30.627 1.00 41.09 18 LEU C O 1
ATOM 1671 N N . ARG C 1 19 ? 15.460 -29.109 -28.989 1.00 46.57 19 ARG C N 1
ATOM 1672 C CA . ARG C 1 19 ? 16.212 -30.388 -29.033 1.00 52.17 19 ARG C CA 1
ATOM 1673 C C . ARG C 1 19 ? 15.903 -31.197 -30.272 1.00 51.68 19 ARG C C 1
ATOM 1674 O O . ARG C 1 19 ? 16.622 -32.144 -30.626 1.00 55.46 19 ARG C O 1
ATOM 1682 N N . ASN C 1 20 ? 14.787 -30.871 -30.897 1.00 48.30 20 ASN C N 1
ATOM 1683 C CA . ASN C 1 20 ? 14.342 -31.590 -32.054 1.00 48.70 20 ASN C CA 1
ATOM 1684 C C . ASN C 1 20 ? 14.741 -30.917 -33.359 1.00 47.54 20 ASN C C 1
ATOM 1685 O O . ASN C 1 20 ? 14.443 -31.461 -34.418 1.00 47.17 20 ASN C O 1
ATOM 1690 N N . CYS C 1 21 ? 15.393 -29.747 -33.281 1.00 46.25 21 CYS C N 1
ATOM 1691 C CA . CYS C 1 21 ? 15.655 -28.919 -34.485 1.00 45.55 21 CYS C CA 1
ATOM 1692 C C . CYS C 1 21 ? 17.104 -28.768 -34.806 1.00 47.72 21 CYS C C 1
ATOM 1693 O O . CYS C 1 21 ? 17.522 -27.763 -35.384 1.00 45.49 21 CYS C O 1
ATOM 1696 N N . GLU C 1 22 ? 17.866 -29.771 -34.397 1.00 50.41 22 GLU C N 1
ATOM 1697 C CA . GLU C 1 22 ? 19.281 -29.867 -34.739 1.00 53.81 22 GLU C CA 1
ATOM 1698 C C . GLU C 1 22 ? 19.484 -31.177 -35.468 1.00 55.51 22 GLU C C 1
ATOM 1699 O O . GLU C 1 22 ? 19.256 -32.246 -34.909 1.00 56.80 22 GLU C O 1
ATOM 1705 N N . PRO C 1 23 ? 19.899 -31.101 -36.737 1.00 55.20 23 PRO C N 1
ATOM 1706 C CA . PRO C 1 23 ? 20.265 -29.882 -37.478 1.00 53.98 23 PRO C CA 1
ATOM 1707 C C . PRO C 1 23 ? 19.061 -29.085 -38.031 1.00 51.52 23 PRO C C 1
ATOM 1708 O O . PRO C 1 23 ? 19.147 -27.878 -38.223 1.00 50.76 23 PRO C O 1
ATOM 1712 N N . LYS C 1 24 ? 17.950 -29.777 -38.256 1.00 50.80 24 LYS C N 1
ATOM 1713 C CA . LYS C 1 24 ? 16.709 -29.124 -38.651 1.00 48.85 24 LYS C CA 1
ATOM 1714 C C . LYS C 1 24 ? 15.468 -29.904 -38.179 1.00 47.87 24 LYS C C 1
ATOM 1715 O O . LYS C 1 24 ? 15.525 -31.039 -37.701 1.00 47.00 24 LYS C O 1
ATOM 1721 N N . CYS C 1 25 ? 14.330 -29.267 -38.379 1.00 45.58 25 CYS C N 1
ATOM 1722 C CA . CYS C 1 25 ? 13.051 -29.854 -38.060 1.00 45.36 25 CYS C CA 1
ATOM 1723 C C . CYS C 1 25 ? 12.035 -29.224 -38.973 1.00 45.75 25 CYS C C 1
ATOM 1724 O O . CYS C 1 25 ? 12.080 -28.016 -39.244 1.00 44.25 25 CYS C O 1
ATOM 1727 N N . GLY C 1 26 ? 11.147 -30.055 -39.474 1.00 46.91 26 GLY C N 1
ATOM 1728 C CA . GLY C 1 26 ? 9.924 -29.555 -40.010 1.00 46.90 26 GLY C CA 1
ATOM 1729 C C . GLY C 1 26 ? 8.864 -29.568 -38.915 1.00 47.51 26 GLY C C 1
ATOM 1730 O O . GLY C 1 26 ? 9.072 -29.969 -37.781 1.00 45.84 26 GLY C O 1
ATOM 1731 N N . ILE C 1 27 ? 7.691 -29.106 -39.298 1.00 49.86 27 ILE C N 1
ATOM 1732 C CA . ILE C 1 27 ? 6.558 -29.009 -38.386 1.00 50.93 27 ILE C CA 1
ATOM 1733 C C . ILE C 1 27 ? 6.106 -30.365 -37.790 1.00 52.35 27 ILE C C 1
ATOM 1734 O O . ILE C 1 27 ? 5.754 -30.453 -36.593 1.00 51.62 27 ILE C O 1
ATOM 1739 N N . THR C 1 28 ? 6.162 -31.433 -38.576 1.00 53.62 28 THR C N 1
ATOM 1740 C CA . THR C 1 28 ? 5.790 -32.752 -38.018 1.00 56.05 28 THR C CA 1
ATOM 1741 C C . THR C 1 28 ? 6.709 -33.145 -36.862 1.00 54.14 28 THR C C 1
ATOM 1742 O O . THR C 1 28 ? 6.275 -33.590 -35.795 1.00 54.71 28 THR C O 1
ATOM 1746 N N . ARG C 1 29 ? 8.003 -32.959 -37.067 1.00 53.14 29 ARG C N 1
ATOM 1747 C CA . ARG C 1 29 ? 8.969 -33.307 -36.024 1.00 52.71 29 ARG C CA 1
ATOM 1748 C C . ARG C 1 29 ? 8.644 -32.504 -34.791 1.00 51.20 29 ARG C C 1
ATOM 1749 O O . ARG C 1 29 ? 8.767 -32.979 -33.655 1.00 50.50 29 ARG C O 1
ATOM 1757 N N . VAL C 1 30 ? 8.303 -31.235 -35.010 1.00 50.77 30 VAL C N 1
ATOM 1758 C CA . VAL C 1 30 ? 8.040 -30.363 -33.882 1.00 49.39 30 VAL C CA 1
ATOM 1759 C C . VAL C 1 30 ? 6.765 -30.820 -33.152 1.00 50.49 30 VAL C C 1
ATOM 1760 O O . VAL C 1 30 ? 6.728 -30.842 -31.949 1.00 48.91 30 VAL C O 1
ATOM 1764 N N . ILE C 1 31 ? 5.721 -31.121 -33.901 1.00 54.03 31 ILE C N 1
ATOM 1765 C CA . ILE C 1 31 ? 4.410 -31.469 -33.325 1.00 57.62 31 ILE C CA 1
ATOM 1766 C C . ILE C 1 31 ? 4.524 -32.733 -32.465 1.00 61.75 31 ILE C C 1
ATOM 1767 O O . ILE C 1 31 ? 4.089 -32.774 -31.316 1.00 61.26 31 ILE C O 1
ATOM 1772 N N . TYR C 1 32 ? 5.155 -33.760 -33.015 1.00 66.03 32 TYR C N 1
ATOM 1773 C CA . TYR C 1 32 ? 5.363 -35.024 -32.269 1.00 69.88 32 TYR C CA 1
ATOM 1774 C C . TYR C 1 32 ? 6.389 -34.820 -31.173 1.00 66.60 32 TYR C C 1
ATOM 1775 O O . TYR C 1 32 ? 6.154 -35.133 -30.025 1.00 63.79 32 TYR C O 1
ATOM 1784 N N . GLY C 1 33 ? 7.528 -34.253 -31.558 1.00 64.19 33 GLY C N 1
ATOM 1785 C CA . GLY C 1 33 ? 8.692 -34.152 -30.677 1.00 61.98 33 GLY C CA 1
ATOM 1786 C C . GLY C 1 33 ? 8.472 -33.317 -29.441 1.00 62.59 33 GLY C C 1
ATOM 1787 O O . GLY C 1 33 ? 9.106 -33.509 -28.372 1.00 62.65 33 GLY C O 1
ATOM 1788 N N . ALA C 1 34 ? 7.601 -32.331 -29.566 1.00 62.63 34 ALA C N 1
ATOM 1789 C CA . ALA C 1 34 ? 7.244 -31.556 -28.385 1.00 61.70 34 ALA C CA 1
ATOM 1790 C C . ALA C 1 34 ? 5.846 -31.846 -27.829 1.00 63.51 34 ALA C C 1
ATOM 1791 O O . ALA C 1 34 ? 5.506 -31.368 -26.754 1.00 62.09 34 ALA C O 1
ATOM 1793 N N . GLY C 1 35 ? 5.058 -32.642 -28.553 1.00 64.63 35 GLY C N 1
ATOM 1794 C CA . GLY C 1 35 ? 3.708 -33.006 -28.102 1.00 65.18 35 GLY C CA 1
ATOM 1795 C C . GLY C 1 35 ? 2.781 -31.812 -28.021 1.00 63.67 35 GLY C C 1
ATOM 1796 O O . GLY C 1 35 ? 2.145 -31.578 -26.997 1.00 61.35 35 GLY C O 1
ATOM 1797 N N . ILE C 1 36 ? 2.740 -31.054 -29.113 1.00 62.40 36 ILE C N 1
ATOM 1798 C CA . ILE C 1 36 ? 1.884 -29.855 -29.247 1.00 61.09 36 ILE C CA 1
ATOM 1799 C C . ILE C 1 36 ? 1.189 -29.865 -30.610 1.00 62.83 36 ILE C C 1
ATOM 1800 O O . ILE C 1 36 ? 1.737 -30.408 -31.580 1.00 60.45 36 ILE C O 1
ATOM 1805 N N . ASN C 1 37 ? 0.012 -29.245 -30.693 1.00 63.65 37 ASN C N 1
ATOM 1806 C CA . ASN C 1 37 ? -0.714 -29.165 -31.972 1.00 64.58 37 ASN C CA 1
ATOM 1807 C C . ASN C 1 37 ? -0.096 -28.114 -32.906 1.00 60.73 37 ASN C C 1
ATOM 1808 O O . ASN C 1 37 ? 0.784 -27.376 -32.528 1.00 54.24 37 ASN C O 1
ATOM 1813 N N . TYR C 1 38 ? -0.598 -28.075 -34.122 1.00 61.95 38 TYR C N 1
ATOM 1814 C CA . TYR C 1 38 ? -0.048 -27.238 -35.161 1.00 63.68 38 TYR C CA 1
ATOM 1815 C C . TYR C 1 38 ? -0.123 -25.751 -34.812 1.00 61.04 38 TYR C C 1
ATOM 1816 O O . TYR C 1 38 ? 0.802 -24.983 -35.119 1.00 58.88 38 TYR C O 1
ATOM 1825 N N . VAL C 1 39 ? -1.201 -25.354 -34.149 1.00 59.07 39 VAL C N 1
ATOM 1826 C CA . VAL C 1 39 ? -1.407 -23.943 -33.788 1.00 57.31 39 VAL C CA 1
ATOM 1827 C C . VAL C 1 39 ? -0.377 -23.506 -32.741 1.00 52.65 39 VAL C C 1
ATOM 1828 O O . VAL C 1 39 ? 0.270 -22.462 -32.862 1.00 49.74 39 VAL C O 1
ATOM 1832 N N . VAL C 1 40 ? -0.221 -24.326 -31.713 1.00 51.11 40 VAL C N 1
ATOM 1833 C CA . VAL C 1 40 ? 0.754 -24.057 -30.666 1.00 49.36 40 VAL C CA 1
ATOM 1834 C C . VAL C 1 40 ? 2.184 -24.093 -31.236 1.00 47.44 40 VAL C C 1
ATOM 1835 O O . VAL C 1 40 ? 3.019 -23.231 -30.964 1.00 46.09 40 VAL C O 1
ATOM 1839 N N . ALA C 1 41 ? 2.437 -25.049 -32.102 1.00 47.17 41 ALA C N 1
ATOM 1840 C CA . ALA C 1 41 ? 3.750 -25.145 -32.737 1.00 46.21 41 ALA C CA 1
ATOM 1841 C C . ALA C 1 41 ? 4.076 -23.897 -33.554 1.00 45.88 41 ALA C C 1
ATOM 1842 O O . ALA C 1 41 ? 5.159 -23.331 -33.450 1.00 42.79 41 ALA C O 1
ATOM 1844 N N . GLN C 1 42 ? 3.109 -23.440 -34.343 1.00 48.52 42 GLN C N 1
ATOM 1845 C CA . GLN C 1 42 ? 3.308 -22.252 -35.164 1.00 50.81 42 GLN C CA 1
ATOM 1846 C C . GLN C 1 42 ? 3.703 -21.034 -34.297 1.00 47.09 42 GLN C C 1
ATOM 1847 O O . GLN C 1 42 ? 4.587 -20.269 -34.617 1.00 44.22 42 GLN C O 1
ATOM 1853 N N . LYS C 1 43 ? 3.010 -20.869 -33.196 1.00 47.91 43 LYS C N 1
ATOM 1854 C CA . LYS C 1 43 ? 3.273 -19.751 -32.304 1.00 48.62 43 LYS C CA 1
ATOM 1855 C C . LYS C 1 43 ? 4.704 -19.800 -31.742 1.00 46.23 43 LYS C C 1
ATOM 1856 O O . LYS C 1 43 ? 5.439 -18.805 -31.755 1.00 43.13 43 LYS C O 1
ATOM 1862 N N . TYR C 1 44 ? 5.067 -20.947 -31.177 1.00 44.93 44 TYR C N 1
ATOM 1863 C CA . TYR C 1 44 ? 6.410 -21.092 -30.594 1.00 43.90 44 TYR C CA 1
ATOM 1864 C C . TYR C 1 44 ? 7.498 -21.010 -31.624 1.00 38.91 44 TYR C C 1
ATOM 1865 O O . TYR C 1 44 ? 8.495 -20.387 -31.378 1.00 37.86 44 TYR C O 1
ATOM 1874 N N . LEU C 1 45 ? 7.300 -21.655 -32.754 1.00 38.04 45 LEU C N 1
ATOM 1875 C CA . LEU C 1 45 ? 8.254 -21.572 -33.837 1.00 37.76 45 LEU C CA 1
ATOM 1876 C C . LEU C 1 45 ? 8.474 -20.132 -34.293 1.00 37.74 45 LEU C C 1
ATOM 1877 O O . LEU C 1 45 ? 9.597 -19.719 -34.479 1.00 35.56 45 LEU C O 1
ATOM 1882 N N . ASP C 1 46 ? 7.384 -19.380 -34.414 1.00 38.77 46 ASP C N 1
ATOM 1883 C CA . ASP C 1 46 ? 7.480 -17.962 -34.783 1.00 40.29 46 ASP C CA 1
ATOM 1884 C C . ASP C 1 46 ? 8.270 -17.189 -33.728 1.00 37.95 46 ASP C C 1
ATOM 1885 O O . ASP C 1 46 ? 9.154 -16.408 -34.098 1.00 37.60 46 ASP C O 1
ATOM 1890 N N . GLN C 1 47 ? 7.992 -17.425 -32.445 1.00 36.95 47 GLN C N 1
ATOM 1891 C CA . GLN C 1 47 ? 8.743 -16.777 -31.352 1.00 36.29 47 GLN C CA 1
ATOM 1892 C C . GLN C 1 47 ? 10.234 -17.079 -31.416 1.00 34.16 47 GLN C C 1
ATOM 1893 O O . GLN C 1 47 ? 11.071 -16.180 -31.330 1.00 31.59 47 GLN C O 1
ATOM 1899 N N . LEU C 1 48 ? 10.551 -18.362 -31.638 1.00 33.95 48 LEU C N 1
ATOM 1900 C CA . LEU C 1 48 ? 11.951 -18.793 -31.719 1.00 33.36 48 LEU C CA 1
ATOM 1901 C C . LEU C 1 48 ? 12.681 -18.200 -32.924 1.00 33.83 48 LEU C C 1
ATOM 1902 O O . LEU C 1 48 ? 13.891 -17.911 -32.849 1.00 34.10 48 LEU C O 1
ATOM 1907 N N . VAL C 1 49 ? 11.988 -18.071 -34.055 1.00 34.61 49 VAL C N 1
ATOM 1908 C CA . VAL C 1 49 ? 12.575 -17.410 -35.218 1.00 35.73 49 VAL C CA 1
ATOM 1909 C C . VAL C 1 49 ? 12.815 -15.931 -34.873 1.00 36.68 49 VAL C C 1
ATOM 1910 O O . VAL C 1 49 ? 13.915 -15.407 -35.085 1.00 36.27 49 VAL C O 1
ATOM 1914 N N . LYS C 1 50 ? 11.838 -15.305 -34.258 1.00 37.66 50 LYS C N 1
ATOM 1915 C CA . LYS C 1 50 ? 11.954 -13.870 -33.923 1.00 40.64 50 LYS C CA 1
ATOM 1916 C C . LYS C 1 50 ? 13.099 -13.563 -32.990 1.00 39.28 50 LYS C C 1
ATOM 1917 O O . LYS C 1 50 ? 13.722 -12.537 -33.147 1.00 37.72 50 LYS C O 1
ATOM 1923 N N . VAL C 1 51 ? 13.379 -14.457 -32.043 1.00 35.39 51 VAL C N 1
ATOM 1924 C CA . VAL C 1 51 ? 14.452 -14.203 -31.115 1.00 35.41 51 VAL C CA 1
ATOM 1925 C C . VAL C 1 51 ? 15.780 -14.749 -31.608 1.00 35.38 51 VAL C C 1
ATOM 1926 O O . VAL C 1 51 ? 16.724 -14.769 -30.867 1.00 36.05 51 VAL C O 1
ATOM 1930 N N . GLY C 1 52 ? 15.824 -15.250 -32.835 1.00 35.42 52 GLY C N 1
ATOM 1931 C CA . GLY C 1 52 ? 17.073 -15.700 -33.440 1.00 35.33 52 GLY C CA 1
ATOM 1932 C C . GLY C 1 52 ? 17.588 -17.083 -33.012 1.00 35.26 52 GLY C C 1
ATOM 1933 O O . GLY C 1 52 ? 18.784 -17.428 -33.208 1.00 34.32 52 GLY C O 1
ATOM 1934 N N . ALA C 1 53 ? 16.704 -17.876 -32.429 1.00 34.28 53 ALA C N 1
ATOM 1935 C CA . ALA C 1 53 ? 17.050 -19.231 -31.978 1.00 35.30 53 ALA C CA 1
ATOM 1936 C C . ALA C 1 53 ? 16.940 -20.248 -33.098 1.00 35.50 53 ALA C C 1
ATOM 1937 O O . ALA C 1 53 ? 17.661 -21.280 -33.118 1.00 36.12 53 ALA C O 1
ATOM 1939 N N . LEU C 1 54 ? 16.046 -19.959 -34.039 1.00 34.64 54 LEU C N 1
ATOM 1940 C CA . LEU C 1 54 ? 15.844 -20.760 -35.236 1.00 35.33 54 LEU C CA 1
ATOM 1941 C C . LEU C 1 54 ? 15.916 -19.868 -36.494 1.00 36.85 54 LEU C C 1
ATOM 1942 O O . LEU C 1 54 ? 15.470 -18.758 -36.464 1.00 37.48 54 LEU C O 1
ATOM 1947 N N . ASN C 1 55 ? 16.498 -20.385 -37.567 1.00 39.92 55 ASN C N 1
ATOM 1948 C CA . ASN C 1 55 ? 16.338 -19.863 -38.948 1.00 41.75 55 ASN C CA 1
ATOM 1949 C C . ASN C 1 55 ? 15.323 -20.685 -39.668 1.00 43.90 55 ASN C C 1
ATOM 1950 O O . ASN C 1 55 ? 15.167 -21.882 -39.417 1.00 42.73 55 ASN C O 1
ATOM 1955 N N . ILE C 1 56 ? 14.584 -20.012 -40.538 1.00 44.17 56 ILE C N 1
ATOM 1956 C CA . ILE C 1 56 ? 13.570 -20.640 -41.287 1.00 44.37 56 ILE C CA 1
ATOM 1957 C C . ILE C 1 56 ? 13.964 -20.599 -42.751 1.00 46.23 56 ILE C C 1
ATOM 1958 O O . ILE C 1 56 ? 14.453 -19.603 -43.240 1.00 42.48 56 ILE C O 1
ATOM 1963 N N . LYS C 1 57 ? 13.778 -21.726 -43.412 1.00 49.26 57 LYS C N 1
ATOM 1964 C CA . LYS C 1 57 ? 13.994 -21.895 -44.840 1.00 52.23 57 LYS C CA 1
ATOM 1965 C C . LYS C 1 57 ? 12.757 -22.516 -45.400 1.00 51.12 57 LYS C C 1
ATOM 1966 O O . LYS C 1 57 ? 12.018 -23.163 -44.677 1.00 52.87 57 LYS C O 1
ATOM 1972 N N . THR C 1 58 ? 12.539 -22.321 -46.692 1.00 52.57 58 THR C N 1
ATOM 1973 C CA . THR C 1 58 ? 11.550 -23.100 -47.423 1.00 53.88 58 THR C CA 1
ATOM 1974 C C . THR C 1 58 ? 12.243 -23.852 -48.501 1.00 56.05 58 THR C C 1
ATOM 1975 O O . THR C 1 58 ? 13.077 -23.330 -49.212 1.00 52.51 58 THR C O 1
ATOM 1979 N N . GLU C 1 59 ? 11.909 -25.113 -48.592 1.00 63.30 59 GLU C N 1
ATOM 1980 C CA . GLU C 1 59 ? 12.331 -25.907 -49.725 1.00 72.77 59 GLU C CA 1
ATOM 1981 C C . GLU C 1 59 ? 11.409 -27.116 -49.824 1.00 76.96 59 GLU C C 1
ATOM 1982 O O . GLU C 1 59 ? 10.895 -27.652 -48.809 1.00 72.07 59 GLU C O 1
ATOM 1988 N N . ASN C 1 60 ? 11.185 -27.513 -51.069 1.00 79.91 60 ASN C N 1
ATOM 1989 C CA . ASN C 1 60 ? 10.113 -28.453 -51.397 1.00 84.61 60 ASN C CA 1
ATOM 1990 C C . ASN C 1 60 ? 8.781 -27.860 -50.921 1.00 85.89 60 ASN C C 1
ATOM 1991 O O . ASN C 1 60 ? 7.886 -28.575 -50.478 1.00 85.11 60 ASN C O 1
ATOM 1996 N N . ASP C 1 61 ? 8.683 -26.532 -50.983 1.00 86.63 61 ASP C N 1
ATOM 1997 C CA . ASP C 1 61 ? 7.490 -25.819 -50.533 1.00 83.95 61 ASP C CA 1
ATOM 1998 C C . ASP C 1 61 ? 7.138 -26.160 -49.057 1.00 79.95 61 ASP C C 1
ATOM 1999 O O . ASP C 1 61 ? 6.013 -25.950 -48.611 1.00 77.46 61 ASP C O 1
ATOM 2004 N N . ARG C 1 62 ? 8.110 -26.707 -48.328 1.00 76.78 62 ARG C N 1
ATOM 2005 C CA . ARG C 1 62 ? 7.972 -27.014 -46.907 1.00 75.44 62 ARG C CA 1
ATOM 2006 C C . ARG C 1 62 ? 8.850 -26.113 -46.066 1.00 67.56 62 ARG C C 1
ATOM 2007 O O . ARG C 1 62 ? 9.988 -25.856 -46.424 1.00 63.49 62 ARG C O 1
ATOM 2015 N N . LYS C 1 63 ? 8.323 -25.644 -44.939 1.00 62.24 63 LYS C N 1
ATOM 2016 C CA . LYS C 1 63 ? 9.150 -24.925 -43.991 1.00 59.29 63 LYS C CA 1
ATOM 2017 C C . LYS C 1 63 ? 10.093 -25.886 -43.253 1.00 56.50 63 LYS C C 1
ATOM 2018 O O . LYS C 1 63 ? 9.701 -26.963 -42.807 1.00 56.54 63 LYS C O 1
ATOM 2024 N N . ILE C 1 64 ? 11.340 -25.462 -43.171 1.00 53.16 64 ILE C N 1
ATOM 2025 C CA . ILE C 1 64 ? 12.353 -26.159 -42.431 1.00 53.09 64 ILE C CA 1
ATOM 2026 C C . ILE C 1 64 ? 12.967 -25.156 -41.500 1.00 48.40 64 ILE C C 1
ATOM 2027 O O . ILE C 1 64 ? 13.378 -24.070 -41.915 1.00 48.11 64 ILE C O 1
ATOM 2032 N N . TYR C 1 65 ? 13.093 -25.542 -40.250 1.00 44.27 65 TYR C N 1
ATOM 2033 C CA . TYR C 1 65 ? 13.757 -24.717 -39.269 1.00 40.53 65 TYR C CA 1
ATOM 2034 C C . TYR C 1 65 ? 15.127 -25.321 -38.885 1.00 40.69 65 TYR C C 1
ATOM 2035 O O . TYR C 1 65 ? 15.288 -26.540 -38.844 1.00 40.64 65 TYR C O 1
ATOM 2044 N N . GLU C 1 66 ? 16.077 -24.449 -38.588 1.00 40.14 66 GLU C N 1
ATOM 2045 C CA . GLU C 1 66 ? 17.413 -24.846 -38.194 1.00 42.72 66 GLU C CA 1
ATOM 2046 C C . GLU C 1 66 ? 17.847 -24.108 -36.981 1.00 41.54 66 GLU C C 1
ATOM 2047 O O . GLU C 1 66 ? 17.770 -22.878 -36.963 1.00 40.87 66 GLU C O 1
ATOM 2053 N N . ILE C 1 67 ? 18.343 -24.820 -35.998 1.00 41.33 67 ILE C N 1
ATOM 2054 C CA . ILE C 1 67 ? 18.785 -24.174 -34.791 1.00 40.89 67 ILE C CA 1
ATOM 2055 C C . ILE C 1 67 ? 20.064 -23.385 -35.128 1.00 41.83 67 ILE C C 1
ATOM 2056 O O . ILE C 1 67 ? 20.900 -23.832 -35.931 1.00 40.46 67 ILE C O 1
ATOM 2061 N N . THR C 1 68 ? 20.204 -22.243 -34.489 1.00 40.42 68 THR C N 1
ATOM 2062 C CA . THR C 1 68 ? 21.381 -21.394 -34.616 1.00 41.33 68 THR C CA 1
ATOM 2063 C C . THR C 1 68 ? 22.311 -21.573 -33.424 1.00 42.47 68 THR C C 1
ATOM 2064 O O . THR C 1 68 ? 21.951 -22.178 -32.440 1.00 43.17 68 THR C O 1
ATOM 2068 N N . GLU C 1 69 ? 23.499 -20.987 -33.498 1.00 45.14 69 GLU C N 1
ATOM 2069 C CA . GLU C 1 69 ? 24.416 -20.942 -32.357 1.00 45.91 69 GLU C CA 1
ATOM 2070 C C . GLU C 1 69 ? 23.680 -20.333 -31.146 1.00 44.78 69 GLU C C 1
ATOM 2071 O O . GLU C 1 69 ? 23.745 -20.853 -30.033 1.00 43.57 69 GLU C O 1
ATOM 2077 N N . LYS C 1 70 ? 22.966 -19.236 -31.373 1.00 43.16 70 LYS C N 1
ATOM 2078 C CA . LYS C 1 70 ? 22.201 -18.636 -30.292 1.00 42.44 70 LYS C CA 1
ATOM 2079 C C . LYS C 1 70 ? 21.159 -19.612 -29.729 1.00 40.89 70 LYS C C 1
ATOM 2080 O O . LYS C 1 70 ? 20.971 -19.735 -28.512 1.00 40.44 70 LYS C O 1
ATOM 2086 N N . GLY C 1 71 ? 20.481 -20.295 -30.632 1.00 41.93 71 GLY C N 1
ATOM 2087 C CA . GLY C 1 71 ? 19.454 -21.285 -30.252 1.00 41.32 71 GLY C CA 1
ATOM 2088 C C . GLY C 1 71 ? 20.046 -22.424 -29.418 1.00 40.87 71 GLY C C 1
ATOM 2089 O O . GLY C 1 71 ? 19.402 -22.943 -28.529 1.00 39.24 71 GLY C O 1
ATOM 2090 N N . LYS C 1 72 ? 21.281 -22.807 -29.703 1.00 43.26 72 LYS C N 1
ATOM 2091 C CA . LYS C 1 72 ? 21.922 -23.861 -28.934 1.00 44.61 72 LYS C CA 1
ATOM 2092 C C . LYS C 1 72 ? 22.178 -23.419 -27.513 1.00 43.82 72 LYS C C 1
ATOM 2093 O O . LYS C 1 72 ? 22.015 -24.175 -26.583 1.00 44.75 72 LYS C O 1
ATOM 2099 N N . LEU C 1 73 ? 22.648 -22.205 -27.361 1.00 43.91 73 LEU C N 1
ATOM 2100 C CA . LEU C 1 73 ? 22.831 -21.625 -26.047 1.00 44.97 73 LEU C CA 1
ATOM 2101 C C . LEU C 1 73 ? 21.524 -21.534 -25.312 1.00 42.65 73 LEU C C 1
ATOM 2102 O O . LEU C 1 73 ? 21.458 -21.816 -24.109 1.00 41.61 73 LEU C O 1
ATOM 2107 N N . LEU C 1 74 ? 20.476 -21.099 -26.015 1.00 40.80 74 LEU C N 1
ATOM 2108 C CA . LEU C 1 74 ? 19.151 -21.019 -25.391 1.00 39.85 74 LEU C CA 1
ATOM 2109 C C . LEU C 1 74 ? 18.693 -22.387 -24.893 1.00 38.89 74 LEU C C 1
ATOM 2110 O O . LEU C 1 74 ? 18.210 -22.540 -23.781 1.00 37.75 74 LEU C O 1
ATOM 2115 N N . ARG C 1 75 ? 18.866 -23.392 -25.720 1.00 40.48 75 ARG C N 1
ATOM 2116 C CA . ARG C 1 75 ? 18.545 -24.768 -25.335 1.00 41.67 75 ARG C CA 1
ATOM 2117 C C . ARG C 1 75 ? 19.252 -25.215 -24.023 1.00 42.18 75 ARG C C 1
ATOM 2118 O O . ARG C 1 75 ? 18.628 -25.783 -23.131 1.00 39.81 75 ARG C O 1
ATOM 2126 N N . THR C 1 76 ? 20.546 -24.941 -23.969 1.00 43.92 76 THR C N 1
ATOM 2127 C CA . THR C 1 76 ? 21.401 -25.272 -22.825 1.00 47.08 76 THR C CA 1
ATOM 2128 C C . THR C 1 76 ? 20.912 -24.561 -21.586 1.00 46.79 76 THR C C 1
ATOM 2129 O O . THR C 1 76 ? 20.718 -25.162 -20.538 1.00 48.13 76 THR C O 1
ATOM 2133 N N . HIS C 1 77 ? 20.656 -23.269 -21.717 1.00 45.75 77 HIS C N 1
ATOM 2134 C CA . HIS C 1 77 ? 20.208 -22.509 -20.573 1.00 44.44 77 HIS C CA 1
ATOM 2135 C C . HIS C 1 77 ? 18.815 -22.903 -20.083 1.00 41.59 77 HIS C C 1
ATOM 2136 O O . HIS C 1 77 ? 18.584 -22.971 -18.871 1.00 41.30 77 HIS C O 1
ATOM 2143 N N . ILE C 1 78 ? 17.916 -23.259 -20.986 1.00 38.92 78 ILE C N 1
ATOM 2144 C CA . ILE C 1 78 ? 16.599 -23.769 -20.572 1.00 38.66 78 ILE C CA 1
ATOM 2145 C C . ILE C 1 78 ? 16.719 -25.120 -19.851 1.00 40.12 78 ILE C C 1
ATOM 2146 O O . ILE C 1 78 ? 16.091 -25.347 -18.822 1.00 38.23 78 ILE C O 1
ATOM 2151 N N . GLU C 1 79 ? 17.527 -26.007 -20.431 1.00 42.28 79 GLU C N 1
ATOM 2152 C CA . GLU C 1 79 ? 17.808 -27.291 -19.800 1.00 45.32 79 GLU C CA 1
ATOM 2153 C C . GLU C 1 79 ? 18.298 -27.104 -18.349 1.00 46.15 79 GLU C C 1
ATOM 2154 O O . GLU C 1 79 ? 17.780 -27.761 -17.436 1.00 44.58 79 GLU C O 1
ATOM 2160 N N . GLU C 1 80 ? 19.261 -26.191 -18.149 1.00 48.16 80 GLU C N 1
ATOM 2161 C CA . GLU C 1 80 ? 19.782 -25.845 -16.795 1.00 51.17 80 GLU C CA 1
ATOM 2162 C C . GLU C 1 80 ? 18.691 -25.300 -15.882 1.00 48.68 80 GLU C C 1
ATOM 2163 O O . GLU C 1 80 ? 18.579 -25.738 -14.740 1.00 47.59 80 GLU C O 1
ATOM 2169 N N . PHE C 1 81 ? 17.862 -24.401 -16.405 1.00 45.60 81 PHE C N 1
ATOM 2170 C CA . PHE C 1 81 ? 16.782 -23.806 -15.652 1.00 44.54 81 PHE C CA 1
ATOM 2171 C C . PHE C 1 81 ? 15.827 -24.876 -15.129 1.00 46.09 81 PHE C C 1
ATOM 2172 O O . PHE C 1 81 ? 15.438 -24.889 -13.956 1.00 42.83 81 PHE C O 1
ATOM 2180 N N . ILE C 1 82 ? 15.433 -25.773 -16.022 1.00 48.03 82 ILE C N 1
ATOM 2181 C CA . ILE C 1 82 ? 14.458 -26.816 -15.677 1.00 50.56 82 ILE C CA 1
ATOM 2182 C C . ILE C 1 82 ? 15.012 -27.734 -14.564 1.00 51.22 82 ILE C C 1
ATOM 2183 O O . ILE C 1 82 ? 14.312 -28.047 -13.592 1.00 50.09 82 ILE C O 1
ATOM 2188 N N . LYS C 1 83 ? 16.275 -28.100 -14.712 1.00 50.45 83 LYS C N 1
ATOM 2189 C CA . LYS C 1 83 ? 16.947 -28.927 -13.757 1.00 55.21 83 LYS C CA 1
ATOM 2190 C C . LYS C 1 83 ? 16.998 -28.250 -12.367 1.00 51.45 83 LYS C C 1
ATOM 2191 O O . LYS C 1 83 ? 16.660 -28.856 -11.374 1.00 52.04 83 LYS C O 1
ATOM 2197 N N . ILE C 1 84 ? 17.451 -27.015 -12.324 1.00 47.73 84 ILE C N 1
ATOM 2198 C CA . ILE C 1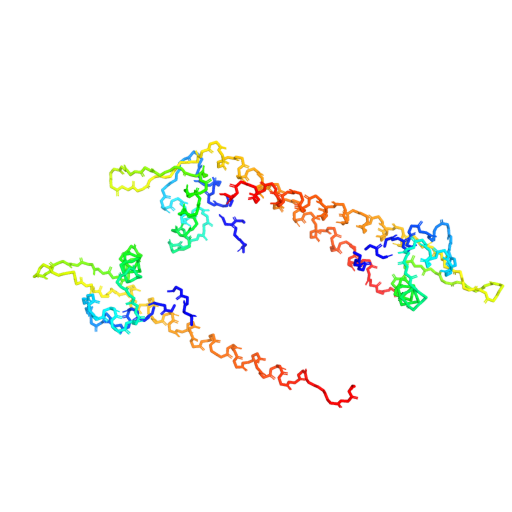 84 ? 17.532 -26.294 -11.071 1.00 46.60 84 ILE C CA 1
ATOM 2199 C C . ILE C 1 84 ? 16.131 -26.174 -10.466 1.00 47.41 84 ILE C C 1
ATOM 2200 O O . ILE C 1 84 ? 15.971 -26.269 -9.242 1.00 47.57 84 ILE C O 1
ATOM 2205 N N . ARG C 1 85 ? 15.123 -25.948 -11.293 1.00 46.33 85 ARG C N 1
ATOM 2206 C CA . ARG C 1 85 ? 13.799 -25.742 -10.776 1.00 48.62 85 ARG C CA 1
ATOM 2207 C C . ARG C 1 85 ? 13.316 -27.032 -10.084 1.00 51.65 85 ARG C C 1
ATOM 2208 O O . ARG C 1 85 ? 12.640 -26.987 -9.061 1.00 47.51 85 ARG C O 1
ATOM 2216 N N . GLU C 1 86 ? 13.665 -28.171 -10.684 1.00 54.71 86 GLU C N 1
ATOM 2217 C CA . GLU C 1 86 ? 13.368 -29.469 -10.114 1.00 59.72 86 GLU C CA 1
ATOM 2218 C C . GLU C 1 86 ? 14.096 -29.659 -8.772 1.00 55.73 86 GLU C C 1
ATOM 2219 O O . GLU C 1 86 ? 13.502 -30.131 -7.812 1.00 56.62 86 GLU C O 1
ATOM 2225 N N . ASN C 1 87 ? 15.367 -29.274 -8.714 1.00 52.68 87 ASN C N 1
ATOM 2226 C CA . ASN C 1 87 ? 16.126 -29.297 -7.459 1.00 51.17 87 ASN C CA 1
ATOM 2227 C C . ASN C 1 87 ? 15.538 -28.415 -6.380 1.00 47.11 87 ASN C C 1
ATOM 2228 O O . ASN C 1 87 ? 15.549 -28.776 -5.204 1.00 46.37 87 ASN C O 1
ATOM 2233 N N . LEU C 1 88 ? 15.010 -27.271 -6.785 1.00 45.00 88 LEU C N 1
ATOM 2234 C CA . LEU C 1 88 ? 14.334 -26.370 -5.853 1.00 43.45 88 LEU C CA 1
ATOM 2235 C C . LEU C 1 88 ? 13.095 -27.003 -5.255 1.00 44.78 88 LEU C C 1
ATOM 2236 O O . LEU C 1 88 ? 12.858 -26.909 -4.073 1.00 43.29 88 LEU C O 1
ATOM 2241 N N . TYR C 1 89 ? 12.310 -27.672 -6.078 1.00 47.72 89 TYR C N 1
ATOM 2242 C CA . TYR C 1 89 ? 11.108 -28.309 -5.586 1.00 52.49 89 TYR C CA 1
ATOM 2243 C C . TYR C 1 89 ? 11.472 -29.357 -4.525 1.00 49.26 89 TYR C C 1
ATOM 2244 O O . TYR C 1 89 ? 10.805 -29.487 -3.509 1.00 47.15 89 TYR C O 1
ATOM 2253 N N . SER C 1 90 ? 12.533 -30.123 -4.782 1.00 48.47 90 SER C N 1
ATOM 2254 C CA . SER C 1 90 ? 12.995 -31.177 -3.831 1.00 49.17 90 SER C CA 1
ATOM 2255 C C . SER C 1 90 ? 13.472 -30.596 -2.517 1.00 46.94 90 SER C C 1
ATOM 2256 O O . SER C 1 90 ? 13.119 -31.090 -1.473 1.00 47.39 90 SER C O 1
ATOM 2259 N N . ALA C 1 91 ? 14.258 -29.529 -2.617 1.00 45.35 91 ALA C N 1
ATOM 2260 C CA . ALA C 1 91 ? 14.782 -28.807 -1.449 1.00 44.07 91 ALA C CA 1
ATOM 2261 C C . ALA C 1 91 ? 13.652 -28.228 -0.604 1.00 43.38 91 ALA C C 1
ATOM 2262 O O . ALA C 1 91 ? 13.641 -28.350 0.616 1.00 42.89 91 ALA C O 1
ATOM 2264 N N . LYS C 1 92 ? 12.649 -27.677 -1.267 1.00 44.43 92 LYS C N 1
ATOM 2265 C CA . LYS C 1 92 ? 11.473 -27.162 -0.562 1.00 45.47 92 LYS C CA 1
ATOM 2266 C C . LYS C 1 92 ? 10.742 -28.236 0.204 1.00 45.98 92 LYS C C 1
ATOM 2267 O O . LYS C 1 92 ? 10.371 -28.060 1.372 1.00 45.65 92 LYS C O 1
ATOM 2273 N N . GLU C 1 93 ? 10.537 -29.367 -0.447 1.00 47.06 93 GLU C N 1
ATOM 2274 C CA . GLU C 1 93 ? 9.850 -30.463 0.201 1.00 49.16 93 GLU C CA 1
ATOM 2275 C C . GLU C 1 93 ? 10.584 -30.916 1.453 1.00 48.44 93 GLU C C 1
ATOM 2276 O O . GLU C 1 93 ? 9.953 -31.254 2.462 1.00 48.55 93 GLU C O 1
ATOM 2282 N N . LYS C 1 94 ? 11.913 -30.928 1.399 1.00 47.04 94 LYS C N 1
ATOM 2283 C CA . LYS C 1 94 ? 12.689 -31.337 2.584 1.00 48.04 94 LYS C CA 1
ATOM 2284 C C . LYS C 1 94 ? 12.529 -30.397 3.761 1.00 46.15 94 LYS C C 1
ATOM 2285 O O . LYS C 1 94 ? 12.450 -30.843 4.896 1.00 46.34 94 LYS C O 1
ATOM 2291 N N . VAL C 1 95 ? 12.428 -29.108 3.473 1.00 43.04 95 VAL C N 1
ATOM 2292 C CA . VAL C 1 95 ? 12.123 -28.136 4.483 1.00 42.30 95 VAL C CA 1
ATOM 2293 C C . VAL C 1 95 ? 10.720 -28.386 5.042 1.00 43.34 95 VAL C C 1
ATOM 2294 O O . VAL C 1 95 ? 10.505 -28.514 6.264 1.00 43.17 95 VAL C O 1
ATOM 2298 N N . SER C 1 96 ? 9.753 -28.519 4.134 1.00 44.03 96 SER C N 1
ATOM 2299 C CA . SER C 1 96 ? 8.333 -28.707 4.528 1.00 45.39 96 SER C CA 1
ATOM 2300 C C . SER C 1 96 ? 8.102 -29.928 5.395 1.00 46.95 96 SER C C 1
ATOM 2301 O O . SER C 1 96 ? 7.383 -29.835 6.363 1.00 46.65 96 SER C O 1
ATOM 2304 N N . GLU C 1 97 ? 8.781 -31.023 5.086 1.00 48.84 97 GLU C N 1
ATOM 2305 C CA . GLU C 1 97 ? 8.750 -32.235 5.912 1.00 52.32 97 GLU C CA 1
ATOM 2306 C C . GLU C 1 97 ? 9.095 -31.975 7.334 1.00 51.26 97 GLU C C 1
ATOM 2307 O O . GLU C 1 97 ? 8.534 -32.579 8.223 1.00 53.05 97 GLU C O 1
ATOM 2313 N N . LEU C 1 98 ? 10.061 -31.113 7.560 1.00 49.78 98 LEU C N 1
ATOM 2314 C CA . LEU C 1 98 ? 10.478 -30.824 8.927 1.00 49.79 98 LEU C CA 1
ATOM 2315 C C . LEU C 1 98 ? 9.569 -29.842 9.628 1.00 50.23 98 LEU C C 1
ATOM 2316 O O . LEU C 1 98 ? 9.600 -29.730 10.835 1.00 51.81 98 LEU C O 1
ATOM 2321 N N . LEU C 1 99 ? 8.714 -29.158 8.903 1.00 49.93 99 LEU C N 1
ATOM 2322 C CA . LEU C 1 99 ? 7.853 -28.191 9.541 1.00 51.12 99 LEU C CA 1
ATOM 2323 C C . LEU C 1 99 ? 6.495 -28.768 9.870 1.00 54.87 99 LEU C C 1
ATOM 2324 O O . LEU C 1 99 ? 5.636 -28.031 10.250 1.00 54.30 99 LEU C O 1
ATOM 2329 N N . ARG C 1 100 ? 6.291 -30.078 9.715 1.00 60.47 100 ARG C N 1
ATOM 2330 C CA . ARG C 1 100 ? 4.967 -30.721 10.009 1.00 65.85 100 ARG C CA 1
ATOM 2331 C C . ARG C 1 100 ? 4.756 -31.121 11.457 1.00 68.28 100 ARG C C 1
ATOM 2332 O O . ARG C 1 100 ? 5.107 -30.361 12.365 1.00 72.89 100 ARG C O 1
#

Secondary structure (DSSP, 8-state):
-------TTGGG-SSEE-HHHHHHHHT--HHHHHHHHHHHHHTTSEEEEEETTEEEEEE-HHHHHHHHHHHHHHHHHHHHHHHHHHHHHHS--S--/------TTGGG-SSEE-HHHHHHHHT--HHHHHHHHHHHHHTTSEEEEEETTEEEEEE-HHHHHHHHHHHHHHHHHHHHHHHHHHHHHHSS--/------HHHHT-SS-B-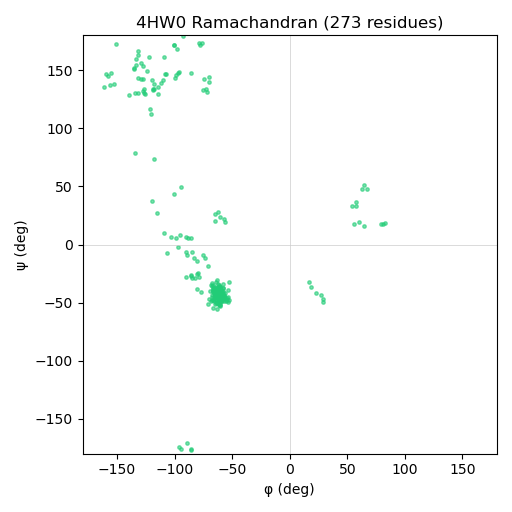HHHHHHHHT--HHHHHHHHHHHHHTTSEEEEEETTEEEEEE-HHHHHHHHHHHHHHHHHHHHHHHHHHHHHHT-

Nearest PDB structures (foldseek):
  4hw0-assembly2_B  TM=1.001E+00  e=2.675E-15  Saccharolobus solfataricus P2
  6pcp-assembly2_B  TM=8.009E-01  e=1.558E-04  Bordetella pertussis
  4rs8-assembly1_B  TM=8.039E-01  e=2.651E-04  Sulfolobus sp. NOB8H2
  5k1y-assembly1_B  TM=7.973E-01  e=7.677E-04  Sulfolobus sp. NOB8H2
  3e6m-assembly2_C  TM=6.978E-01  e=6.290E-04  Ruegeria pomeroyi

Solvent-accessible surface area: 17956 Å² total

CATH classification: 1.10.10.10

InterPro domains:
  IPR036388 Winged helix-like DNA-binding domain superfamily [G3DSA:1.10.10.10] (27-130)
  IPR036390 Winged helix DNA-binding domain superfamily [SSF46785] (34-123)
  IPR038723 ArnR1-like, winged helix-turn-helix domain [PF14947] (33-111)

Radius of gyration: 28.83 Å; Cα contacts (8 Å, |Δi|>4): 333; chains: 3; bounding box: 41×44×94 Å

Organism: Saccharolobus solfataricus (strain ATCC 35092 / DSM 1617 / JCM 11322 / P2) (NCBI:txid273057)